Protein AF-A0A2E7MCW1-F1 (afdb_monomer_lite)

Foldseek 3Di:
DDDDDDDDDDPDDPPPPPPPPPPDPPVVVLVVVLLVQQKAKAKEKEFADDPVQVVVCVVLVNCPDPSVFGMKMKMAMATPPDPVCRQVGTDQPFPWKWKDLVVDIDTFPRPDSRMTMDTCVRPVSDHQDAQGKMKIWTHHPNDIKIFIDGAHDFFPWDQFDDDPDAAAAQAKTKIFRNDWFQAKWKWKAWSVGDTQDTPDDPDPVSVQVRNPRRDTDGIDIGGRSSGHDAQTKMKMKMWRKHWGDLVRIDSHNSVRYIHMYTYIDMDMGTHHD

Secondary structure (DSSP, 8-state):
--PPPP-------SSSSTTSGGGS-HHHHHHHHHHT-SEEEEEEEEE---HHHHHHHHHTT--SGGGG-SEEEEEEEEE-S-GGGGGGSB----SEEEEE-SS-EEEPEEEETTEEEEETTT-TT----TT-EEEEEEEETTEEEEEEEEPPPPP--BSS--TT--BPTT--EEEEEEEEESEEEEEEE-TTS-EEEE-S--SHHHHHHHHH----EEEEEE-GGG--STT-EEEEEEEEEEE--GGGEESS-TTT-EEEEEEEEEEEEEBP-

Radius of gyration: 23.71 Å; chains: 1; bounding box: 61×82×55 Å

pLDDT: mean 82.81, std 17.69, range [28.16, 98.25]

Structure (mmCIF, N/CA/C/O backbone):
data_AF-A0A2E7MCW1-F1
#
_entry.id   AF-A0A2E7MCW1-F1
#
loop_
_atom_site.group_PDB
_atom_site.id
_atom_site.type_symbol
_atom_site.label_atom_id
_atom_site.label_alt_id
_atom_site.label_comp_id
_atom_site.label_asym_id
_atom_site.label_entity_id
_atom_site.label_seq_id
_atom_site.pdbx_PDB_ins_code
_atom_site.Cartn_x
_atom_site.Cartn_y
_atom_site.Cartn_z
_atom_site.occupancy
_atom_site.B_iso_or_equiv
_atom_site.auth_seq_id
_atom_site.auth_comp_id
_atom_site.auth_asym_id
_atom_site.auth_atom_id
_atom_site.pdbx_PDB_model_num
ATOM 1 N N . MET A 1 1 ? -22.024 63.484 24.528 1.00 49.69 1 MET A N 1
ATOM 2 C CA . MET A 1 1 ? -23.170 63.238 23.624 1.00 49.69 1 MET A CA 1
ATOM 3 C C . MET A 1 1 ? -22.698 62.478 22.391 1.00 49.69 1 MET A C 1
ATOM 5 O O . MET A 1 1 ? -22.129 63.082 21.495 1.00 49.69 1 MET A O 1
ATOM 9 N N . ARG A 1 2 ? -22.904 61.160 22.371 1.00 44.31 2 ARG A N 1
ATOM 10 C CA . ARG A 1 2 ? -23.019 60.311 21.173 1.00 44.31 2 ARG A CA 1
ATOM 11 C C . ARG A 1 2 ? -23.724 59.036 21.638 1.00 44.31 2 ARG A C 1
ATOM 13 O O . ARG A 1 2 ? -23.220 58.340 22.511 1.00 44.31 2 ARG A O 1
ATOM 20 N N . HIS A 1 3 ? -24.941 58.830 21.148 1.00 41.72 3 HIS A N 1
ATOM 21 C CA . HIS A 1 3 ? -25.809 57.717 21.519 1.00 41.72 3 HIS A CA 1
ATOM 22 C C . HIS A 1 3 ? -25.314 56.415 20.877 1.00 41.72 3 HIS A C 1
ATOM 24 O O . HIS A 1 3 ? -25.333 56.298 19.654 1.00 41.72 3 HIS A O 1
ATOM 30 N N . MET A 1 4 ? -24.926 55.430 21.692 1.00 50.09 4 MET A N 1
ATOM 31 C CA . MET A 1 4 ? -24.883 54.026 21.273 1.00 50.09 4 MET A CA 1
ATOM 32 C C . MET A 1 4 ? -26.305 53.466 21.325 1.00 50.09 4 MET A C 1
ATOM 34 O O . MET A 1 4 ? -26.925 53.424 22.388 1.00 50.09 4 MET A O 1
ATOM 38 N N . ARG A 1 5 ? -26.833 53.071 20.164 1.00 53.56 5 ARG A N 1
ATOM 39 C CA . ARG A 1 5 ? -28.074 52.304 20.053 1.00 53.56 5 ARG A CA 1
ATOM 40 C C . ARG A 1 5 ? -27.742 50.820 20.191 1.00 53.56 5 ARG A C 1
ATOM 42 O O . ARG A 1 5 ? -26.998 50.279 19.381 1.00 53.56 5 ARG A O 1
ATOM 49 N N . TYR A 1 6 ? -28.316 50.194 21.212 1.00 43.66 6 TYR A N 1
ATOM 50 C CA . TYR A 1 6 ? -28.477 48.746 21.309 1.00 43.66 6 TYR A CA 1
ATOM 51 C C . TYR A 1 6 ? -29.449 48.267 20.223 1.00 43.66 6 TYR A C 1
ATOM 53 O O . TYR A 1 6 ? -30.505 48.872 20.039 1.00 43.66 6 TYR A O 1
ATOM 61 N N . SER A 1 7 ? -29.115 47.167 19.550 1.00 43.69 7 SER A N 1
ATOM 62 C CA . SER A 1 7 ? -30.046 46.401 18.718 1.00 43.69 7 SER A CA 1
ATOM 63 C C . SER A 1 7 ? -30.118 44.971 19.260 1.00 43.69 7 SER A C 1
ATOM 65 O O . SER A 1 7 ? -29.101 44.276 19.226 1.00 43.69 7 SER A O 1
ATOM 67 N N . PRO A 1 8 ? -31.264 44.519 19.799 1.00 46.88 8 PRO A N 1
ATOM 68 C CA . PRO A 1 8 ? -31.511 43.117 20.093 1.00 46.88 8 PRO A CA 1
ATOM 69 C C . PRO A 1 8 ? -32.512 42.540 19.085 1.00 46.88 8 PRO A C 1
ATOM 71 O O . PRO A 1 8 ? -33.582 43.112 18.906 1.00 46.88 8 PRO A O 1
ATOM 74 N N . ALA A 1 9 ? -32.188 41.405 18.463 1.00 40.38 9 ALA A N 1
ATOM 75 C CA . ALA A 1 9 ? -33.129 40.331 18.107 1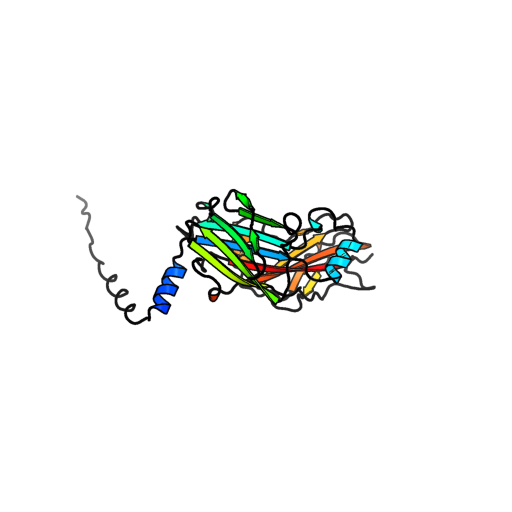.00 40.38 9 ALA A CA 1
ATOM 76 C C . ALA A 1 9 ? -32.501 39.399 17.068 1.00 40.38 9 ALA A C 1
ATOM 78 O O . ALA A 1 9 ? -32.232 39.826 15.954 1.00 40.38 9 ALA A O 1
ATOM 79 N N . LEU A 1 10 ? -32.333 38.128 17.438 1.00 34.09 10 LEU A N 1
ATOM 80 C CA . LEU A 1 10 ? -32.713 36.952 16.641 1.00 34.09 10 LEU A CA 1
ATOM 81 C C . LEU A 1 10 ? -32.370 35.699 17.463 1.00 34.09 10 LEU A C 1
ATOM 83 O O . LEU A 1 10 ? -31.374 35.018 17.254 1.00 34.09 10 LEU A O 1
ATOM 87 N N . ARG A 1 11 ? -33.210 35.432 18.469 1.00 41.12 11 ARG A N 1
ATOM 88 C CA . ARG A 1 11 ? -33.335 34.122 19.118 1.00 41.12 11 ARG A CA 1
ATOM 89 C C . ARG A 1 11 ? -34.611 33.482 18.593 1.00 41.12 11 ARG A C 1
ATOM 91 O O . ARG A 1 11 ? -35.664 33.744 19.154 1.00 41.12 11 ARG A O 1
ATOM 98 N N . THR A 1 12 ? -34.508 32.664 17.553 1.00 41.41 12 THR A N 1
ATOM 99 C CA . THR A 1 12 ? -35.504 31.634 17.204 1.00 41.41 12 THR A CA 1
ATOM 100 C C . THR A 1 12 ? -34.978 30.873 15.999 1.00 41.41 12 THR A C 1
ATOM 102 O O . THR A 1 12 ? -35.040 31.421 14.905 1.00 41.41 12 THR A O 1
ATOM 105 N N . SER A 1 13 ? -34.425 29.669 16.209 1.00 34.69 13 SER A N 1
ATOM 106 C CA . SER A 1 13 ? -34.421 28.513 15.274 1.00 34.69 13 SER A CA 1
ATOM 107 C C . SER A 1 13 ? -33.492 27.381 15.763 1.00 34.69 13 SER A C 1
ATOM 109 O O . SER A 1 13 ? -32.664 26.890 15.013 1.00 34.69 13 SER A O 1
ATOM 111 N N . ALA A 1 14 ? -33.594 26.958 17.030 1.00 31.84 14 ALA A N 1
ATOM 112 C CA . ALA A 1 14 ? -32.856 25.782 17.534 1.00 31.84 14 ALA A CA 1
ATOM 113 C C . ALA A 1 14 ? -33.779 24.659 18.049 1.00 31.84 14 ALA A C 1
ATOM 115 O O . ALA A 1 14 ? -33.308 23.643 18.540 1.00 31.84 14 ALA A O 1
ATOM 116 N N . ALA A 1 15 ? -35.101 24.825 17.937 1.00 30.39 15 ALA A N 1
ATOM 117 C CA . ALA A 1 15 ? -36.073 23.917 18.548 1.00 30.39 15 ALA A CA 1
ATOM 118 C C . ALA A 1 15 ? -36.767 22.958 17.561 1.00 30.39 15 ALA A C 1
ATOM 120 O O . ALA A 1 15 ? -37.663 22.237 17.979 1.00 30.39 15 ALA A O 1
ATOM 121 N N . LEU A 1 16 ? -36.388 22.935 16.273 1.00 28.16 16 LEU A N 1
ATOM 122 C CA . LEU A 1 16 ? -37.112 22.150 15.255 1.00 28.16 16 LEU A CA 1
ATOM 123 C C . LEU A 1 16 ? -36.367 20.924 14.694 1.00 28.16 16 LEU A C 1
ATOM 125 O O . LEU A 1 16 ? -36.964 20.174 13.932 1.00 28.16 16 LEU A O 1
ATOM 129 N N . VAL A 1 17 ? -35.107 20.679 15.076 1.00 30.92 17 VAL A N 1
ATOM 130 C CA . VAL A 1 17 ? -34.334 19.515 14.582 1.00 30.92 17 VAL A CA 1
ATOM 131 C C . VAL A 1 17 ? -34.451 18.293 15.512 1.00 30.92 17 VAL A C 1
ATOM 133 O O . VAL A 1 17 ? -34.291 17.163 15.068 1.00 30.92 17 VAL A O 1
ATOM 136 N N . LEU A 1 18 ? -34.835 18.474 16.783 1.00 29.25 18 LEU A N 1
ATOM 137 C CA . LEU A 1 18 ? -34.888 17.368 17.754 1.00 29.25 18 LEU A CA 1
ATOM 138 C C . LEU A 1 18 ? -36.124 16.452 17.654 1.00 29.25 18 LEU A C 1
ATOM 140 O O . LEU A 1 18 ? -36.155 15.413 18.306 1.00 29.25 18 LEU A O 1
ATOM 144 N N . SER A 1 19 ? -37.148 16.792 16.866 1.00 32.97 19 SER A N 1
ATOM 145 C CA . SER A 1 19 ? -38.403 16.015 16.831 1.00 32.97 19 SER A CA 1
ATOM 146 C C . SER A 1 19 ? -38.487 14.983 15.696 1.00 32.97 19 SER A C 1
ATOM 148 O O . SER A 1 19 ? -39.468 14.249 15.631 1.00 32.97 19 SER A O 1
ATOM 150 N N . GLY A 1 20 ? -37.475 14.897 14.822 1.00 30.41 20 GLY A N 1
ATOM 151 C CA . GLY A 1 20 ? -37.445 13.955 13.690 1.00 30.41 20 GLY A CA 1
ATOM 152 C C . GLY A 1 20 ? -36.792 12.594 13.972 1.00 30.41 20 GLY A C 1
ATOM 153 O O . GLY A 1 20 ? -36.969 11.671 13.186 1.00 30.41 20 GLY A O 1
ATOM 154 N N . ILE A 1 21 ? -36.067 12.440 15.087 1.00 42.06 21 ILE A N 1
ATOM 155 C CA . ILE A 1 21 ? -35.242 11.243 15.364 1.00 42.06 21 ILE A CA 1
ATOM 156 C C . ILE A 1 21 ? -36.059 10.095 15.999 1.00 42.06 21 ILE A C 1
ATOM 158 O O . ILE A 1 21 ? -35.621 8.952 16.036 1.00 42.06 21 ILE A O 1
ATOM 162 N N . ALA A 1 22 ? -37.300 10.339 16.432 1.00 37.88 22 ALA A N 1
ATOM 163 C CA . ALA A 1 22 ? -38.091 9.352 17.180 1.00 37.88 22 ALA A CA 1
ATOM 164 C C . ALA A 1 22 ? -38.692 8.195 16.343 1.00 37.88 22 ALA A C 1
ATOM 166 O O . ALA A 1 22 ? -39.391 7.352 16.901 1.00 37.88 22 ALA A O 1
ATOM 167 N N . LEU A 1 23 ? -38.458 8.146 15.026 1.00 37.66 23 LEU A N 1
ATOM 168 C CA . LEU A 1 23 ? -39.004 7.112 14.128 1.00 37.66 23 LEU A CA 1
ATOM 169 C C . LEU A 1 23 ? -37.940 6.290 13.395 1.00 37.66 23 LEU A C 1
ATOM 171 O O . LEU A 1 23 ? -38.290 5.397 12.622 1.00 37.66 23 LEU A O 1
ATOM 175 N N . VAL A 1 24 ? -36.659 6.554 13.644 1.00 46.56 24 VAL A N 1
ATOM 176 C CA . VAL A 1 24 ? -35.580 5.764 13.059 1.00 46.56 24 VAL A CA 1
ATOM 177 C C . VAL A 1 24 ? -35.290 4.614 14.021 1.00 46.56 24 VAL A C 1
ATOM 179 O O . VAL A 1 24 ? -34.924 4.842 15.171 1.00 46.56 24 VAL A O 1
ATOM 182 N N . GLY A 1 25 ? -35.585 3.380 13.601 1.00 44.22 25 GLY A N 1
ATOM 183 C CA . GLY A 1 25 ? -35.440 2.191 14.447 1.00 44.22 25 GLY A CA 1
ATOM 184 C C . GLY A 1 25 ? -34.039 2.094 15.059 1.00 44.22 25 GLY A C 1
ATOM 185 O O . GLY A 1 25 ? -33.088 2.618 14.490 1.00 44.22 25 GLY A O 1
ATOM 186 N N . CYS A 1 26 ? -33.898 1.407 16.199 1.00 51.62 26 CYS A N 1
ATOM 187 C CA . CYS A 1 26 ? -32.647 1.345 16.973 1.00 51.62 26 CYS A CA 1
ATOM 188 C C . CYS A 1 26 ? -31.383 1.010 16.150 1.00 51.62 26 CYS A C 1
ATOM 190 O O . CYS A 1 26 ? -30.289 1.377 16.558 1.00 51.62 26 CYS A O 1
ATOM 192 N N . GLY A 1 27 ? -31.516 0.365 14.984 1.00 51.22 27 GLY A N 1
ATOM 193 C CA . GLY A 1 27 ? -30.397 0.129 14.065 1.00 51.22 27 GLY A CA 1
ATOM 194 C C . GLY A 1 27 ? -29.774 1.396 13.458 1.00 51.22 27 GLY A C 1
ATOM 195 O O . GLY A 1 27 ? -28.577 1.415 13.215 1.00 51.22 27 GLY A O 1
ATOM 196 N N . GLU A 1 28 ? -30.540 2.467 13.252 1.00 54.09 28 GLU A N 1
ATOM 197 C CA . GLU A 1 28 ? -30.035 3.729 12.681 1.00 54.09 28 GLU A CA 1
ATOM 198 C C . GLU A 1 28 ? -29.474 4.678 13.753 1.00 54.09 28 GLU A C 1
ATOM 200 O O . GLU A 1 28 ? -28.582 5.474 13.478 1.00 54.09 28 GLU A O 1
ATOM 205 N N . LEU A 1 29 ? -29.943 4.559 15.001 1.00 52.94 29 LEU A N 1
ATOM 206 C CA . LEU A 1 29 ? -29.345 5.248 16.151 1.00 52.94 29 LEU A CA 1
ATOM 207 C C . LEU A 1 29 ? -27.963 4.678 16.495 1.00 52.94 29 LEU A C 1
ATOM 209 O O . LEU A 1 29 ? -27.039 5.455 16.704 1.00 52.94 29 LEU A O 1
ATOM 213 N N . ASN A 1 30 ? -27.802 3.351 16.459 1.00 56.12 30 ASN A N 1
ATOM 214 C CA . ASN A 1 30 ? -26.492 2.717 16.634 1.00 56.12 30 ASN A CA 1
ATOM 215 C C . ASN A 1 30 ? -25.505 3.143 15.531 1.00 56.12 30 ASN A C 1
ATOM 217 O O . ASN A 1 30 ? -24.360 3.457 15.826 1.00 56.12 30 ASN A O 1
ATOM 221 N N . ARG A 1 31 ? -25.969 3.258 14.275 1.00 58.22 31 ARG A N 1
ATOM 222 C CA . ARG A 1 31 ? -25.146 3.779 13.169 1.00 58.22 31 ARG A CA 1
ATOM 223 C C . ARG A 1 31 ? -24.660 5.203 13.418 1.00 58.22 31 ARG A C 1
ATOM 225 O O . ARG A 1 31 ? -23.509 5.509 13.138 1.00 58.22 31 ARG A O 1
ATOM 232 N N . LEU A 1 32 ? -25.518 6.081 13.942 1.00 55.94 32 LEU A N 1
ATOM 233 C CA . LEU A 1 32 ? -25.113 7.444 14.292 1.00 55.94 32 LEU A CA 1
ATOM 234 C C . LEU A 1 32 ? -24.085 7.467 15.431 1.00 55.94 32 LEU A C 1
ATOM 236 O O . LEU A 1 32 ? -23.189 8.300 15.389 1.00 55.94 32 LEU A O 1
ATOM 240 N N . GLU A 1 33 ? -24.180 6.570 16.416 1.00 58.66 33 GLU A N 1
ATOM 241 C CA . GLU A 1 33 ? -23.160 6.439 17.468 1.00 58.66 33 GLU A CA 1
ATOM 242 C C . GLU A 1 33 ? -21.796 6.005 16.903 1.00 58.66 33 GLU A C 1
ATOM 244 O O . GLU A 1 33 ? -20.782 6.576 17.307 1.00 58.66 33 GLU A O 1
ATOM 249 N N . ASP A 1 34 ? -21.764 5.099 15.918 1.00 58.03 34 ASP A N 1
ATOM 250 C CA . ASP A 1 34 ? -20.527 4.688 15.232 1.00 58.03 34 ASP A CA 1
ATOM 251 C C . ASP A 1 34 ? -19.857 5.861 14.485 1.00 58.03 34 ASP A C 1
ATOM 253 O O . ASP A 1 34 ? -18.639 6.033 14.552 1.00 58.03 34 ASP A O 1
ATOM 257 N N . TYR A 1 35 ? -20.639 6.755 13.864 1.00 58.53 35 TYR A N 1
ATOM 258 C CA . TYR A 1 35 ? -20.124 7.990 13.242 1.00 58.53 35 TYR A CA 1
ATOM 259 C C . TYR A 1 35 ? -19.498 8.978 14.244 1.00 58.53 35 TYR A C 1
ATOM 261 O O . TYR A 1 35 ? -18.704 9.838 13.856 1.00 58.53 35 TYR A O 1
ATOM 269 N N . PHE A 1 36 ? -19.831 8.861 15.532 1.00 64.81 36 PHE A N 1
ATOM 270 C CA . PHE A 1 36 ? -19.233 9.642 16.618 1.00 64.81 36 PHE A CA 1
ATOM 271 C C . PHE A 1 36 ? -18.250 8.829 17.464 1.00 64.81 36 PHE A C 1
ATOM 273 O O . PHE A 1 36 ? -17.863 9.280 18.548 1.00 64.81 36 PHE A O 1
ATOM 280 N N . ALA A 1 37 ? -17.818 7.657 16.987 1.00 68.69 37 ALA A N 1
ATOM 281 C CA . ALA A 1 37 ? -16.752 6.918 17.636 1.00 68.69 37 ALA A CA 1
ATOM 282 C C . ALA A 1 37 ? -15.528 7.829 17.817 1.00 68.69 37 ALA A C 1
ATOM 284 O O . ALA A 1 37 ? -15.136 8.599 16.937 1.00 68.69 37 ALA A O 1
ATOM 285 N N . THR A 1 38 ? -14.928 7.757 19.000 1.00 82.25 38 THR A N 1
ATOM 286 C CA . THR A 1 38 ? -13.796 8.609 19.374 1.00 82.25 38 THR A CA 1
ATOM 287 C C . THR A 1 38 ? -12.464 8.035 18.925 1.00 82.25 38 THR A C 1
ATOM 289 O O . THR A 1 38 ? -11.441 8.644 19.205 1.00 82.25 38 THR A O 1
ATOM 292 N N . THR A 1 39 ? -12.447 6.869 18.282 1.00 86.94 39 THR A N 1
ATOM 293 C CA . THR A 1 39 ? -11.229 6.192 17.831 1.00 86.94 39 THR A CA 1
ATOM 294 C C . THR A 1 39 ? -11.169 6.229 16.310 1.00 86.94 39 THR A C 1
ATOM 296 O O . THR A 1 39 ? -12.128 5.842 15.640 1.00 86.94 39 THR A O 1
ATOM 299 N N . ALA A 1 40 ? -10.034 6.687 15.795 1.00 88.06 40 ALA A N 1
ATOM 300 C CA . ALA A 1 40 ? -9.675 6.677 14.388 1.00 88.06 40 ALA A CA 1
ATOM 301 C C . ALA A 1 40 ? -8.525 5.693 14.157 1.00 88.06 40 ALA A C 1
ATOM 303 O O . ALA A 1 40 ? -7.631 5.572 15.004 1.00 88.06 40 ALA A O 1
ATOM 304 N N . ALA A 1 41 ? -8.553 5.010 13.017 1.00 89.62 41 ALA A N 1
ATOM 305 C CA . ALA A 1 41 ? -7.484 4.123 12.589 1.00 89.62 41 ALA A CA 1
ATOM 306 C C . ALA A 1 41 ? -7.189 4.331 11.103 1.00 89.62 41 ALA A C 1
ATOM 308 O O . ALA A 1 41 ? -8.090 4.192 10.286 1.00 89.62 41 ALA A O 1
ATOM 309 N N . GLU A 1 42 ? -5.935 4.611 10.769 1.00 89.00 42 GLU A N 1
ATOM 310 C CA . GLU A 1 42 ? -5.425 4.653 9.397 1.00 89.00 42 GLU A CA 1
ATOM 311 C C . GLU A 1 42 ? -4.529 3.436 9.191 1.00 89.00 42 GLU A C 1
ATOM 313 O O . GLU A 1 42 ? -3.472 3.326 9.809 1.00 89.00 42 GLU A O 1
ATOM 318 N N . VAL A 1 43 ? -4.963 2.484 8.376 1.00 91.38 43 VAL A N 1
ATOM 319 C CA . VAL A 1 43 ? -4.355 1.158 8.271 1.00 91.38 43 VAL A CA 1
ATOM 320 C C . VAL A 1 43 ? -4.004 0.871 6.821 1.00 91.38 43 VAL A C 1
ATOM 322 O O . VAL A 1 43 ? -4.839 1.028 5.936 1.00 91.38 43 VAL A O 1
ATOM 325 N N . LEU A 1 44 ? -2.786 0.391 6.589 1.00 92.31 44 LEU A N 1
ATOM 326 C CA . LEU A 1 44 ? -2.311 -0.072 5.292 1.00 92.31 44 LEU A CA 1
ATOM 327 C C . LEU A 1 44 ? -1.729 -1.475 5.439 1.00 92.31 44 LEU A C 1
ATOM 329 O O . LEU A 1 44 ? -0.782 -1.679 6.197 1.00 92.31 44 LEU A O 1
ATOM 333 N N . PHE A 1 45 ? -2.267 -2.436 4.694 1.00 95.06 45 PHE A N 1
ATOM 334 C CA . PHE A 1 45 ? -1.720 -3.788 4.623 1.00 95.06 45 PHE A CA 1
ATOM 335 C C . PHE A 1 45 ? -1.367 -4.148 3.179 1.00 95.06 45 PHE A C 1
ATOM 337 O O . PHE A 1 45 ? -2.236 -4.313 2.321 1.00 95.06 45 PHE A O 1
ATOM 344 N N . LEU A 1 46 ? -0.067 -4.232 2.906 1.00 93.81 46 LEU A N 1
ATOM 345 C CA . LEU A 1 46 ? 0.478 -4.531 1.587 1.00 93.81 46 LEU A CA 1
ATOM 346 C C . LEU A 1 46 ? 1.095 -5.922 1.563 1.00 93.81 46 LEU A C 1
ATOM 348 O O . LEU A 1 46 ? 1.671 -6.366 2.558 1.00 93.81 46 LEU A O 1
ATOM 352 N N . GLY A 1 47 ? 1.060 -6.572 0.404 1.00 93.06 47 GLY A N 1
ATOM 353 C CA . GLY A 1 47 ? 1.858 -7.772 0.210 1.00 93.06 47 GLY A CA 1
ATOM 354 C C . GLY A 1 47 ? 2.104 -8.193 -1.230 1.00 93.06 47 GLY A C 1
ATOM 355 O O . GLY A 1 47 ? 1.452 -7.759 -2.181 1.00 93.06 47 GLY A O 1
ATOM 356 N N . ILE A 1 48 ? 3.083 -9.074 -1.368 1.00 90.56 48 ILE A N 1
ATOM 357 C CA . ILE A 1 48 ? 3.528 -9.696 -2.604 1.00 90.56 48 ILE A CA 1
ATOM 358 C C . ILE A 1 48 ? 3.022 -11.133 -2.585 1.00 90.56 48 ILE A C 1
ATOM 360 O O . ILE A 1 48 ? 3.465 -11.959 -1.785 1.00 90.56 48 ILE A O 1
ATOM 364 N N . SER A 1 49 ? 2.079 -11.422 -3.473 1.00 85.38 49 SER A N 1
ATOM 365 C CA . SER A 1 49 ? 1.405 -12.722 -3.527 1.00 85.38 49 SER A CA 1
ATOM 366 C C . SER A 1 49 ? 1.583 -13.448 -4.857 1.00 85.38 49 SER A C 1
ATOM 368 O O . SER A 1 49 ? 1.318 -14.647 -4.939 1.00 85.38 49 SER A O 1
ATOM 370 N N . ASP A 1 50 ? 2.048 -12.742 -5.888 1.00 86.25 50 ASP A N 1
ATOM 371 C CA . ASP A 1 50 ? 2.256 -13.299 -7.215 1.00 86.25 50 ASP A CA 1
ATOM 372 C C . ASP A 1 50 ? 3.578 -14.093 -7.287 1.00 86.25 50 ASP A C 1
ATOM 374 O O . ASP A 1 50 ? 4.643 -13.537 -6.991 1.00 86.25 50 ASP A O 1
ATOM 378 N N . PRO A 1 51 ? 3.545 -15.384 -7.672 1.00 84.62 51 PRO A N 1
ATOM 379 C CA . PRO A 1 51 ? 4.750 -16.192 -7.812 1.00 84.62 51 PRO A CA 1
ATOM 380 C C . PRO A 1 51 ? 5.741 -15.638 -8.834 1.00 84.62 51 PRO A C 1
ATOM 382 O O . PRO A 1 51 ? 6.940 -15.732 -8.594 1.00 84.62 51 PRO A O 1
ATOM 385 N N . GLU A 1 52 ? 5.272 -15.052 -9.943 1.00 84.19 52 GLU A N 1
ATOM 386 C CA . GLU A 1 52 ? 6.166 -14.494 -10.969 1.00 84.19 52 GLU A CA 1
ATOM 387 C C . GLU A 1 52 ? 6.957 -13.310 -10.406 1.00 84.19 52 GLU A C 1
ATOM 389 O O . GLU A 1 52 ? 8.173 -13.242 -10.566 1.00 84.19 52 GLU A O 1
ATOM 394 N N . THR A 1 53 ? 6.287 -12.438 -9.654 1.00 82.62 53 THR A N 1
ATOM 395 C CA . THR A 1 53 ? 6.898 -11.329 -8.917 1.00 82.62 53 THR A CA 1
ATOM 396 C C . THR A 1 53 ? 7.938 -11.820 -7.908 1.00 82.62 53 THR A C 1
ATOM 398 O O . THR A 1 53 ? 9.041 -11.281 -7.853 1.00 82.62 53 THR A O 1
ATOM 401 N N . LEU A 1 54 ? 7.621 -12.853 -7.120 1.00 82.62 54 LEU A N 1
ATOM 402 C CA . LEU A 1 54 ? 8.568 -13.419 -6.152 1.00 82.62 54 LEU A CA 1
ATOM 403 C C . LEU A 1 54 ? 9.791 -14.029 -6.846 1.00 82.62 54 LEU A C 1
ATOM 405 O O . LEU A 1 54 ? 10.917 -13.764 -6.432 1.00 82.62 54 LEU A O 1
ATOM 409 N N . SER A 1 55 ? 9.583 -14.784 -7.926 1.00 82.94 55 SER A N 1
ATOM 410 C CA . SER A 1 55 ? 10.675 -15.342 -8.727 1.00 82.94 55 SER A CA 1
ATOM 411 C C . SER A 1 55 ? 11.525 -14.252 -9.380 1.00 82.94 55 SER A C 1
ATOM 413 O O . SER A 1 55 ? 12.747 -14.356 -9.372 1.00 82.94 55 SER A O 1
ATOM 415 N N . ALA A 1 56 ? 10.921 -13.172 -9.878 1.00 78.81 56 ALA A N 1
ATOM 416 C CA . ALA A 1 56 ? 11.662 -12.039 -10.425 1.00 78.81 56 ALA A CA 1
ATOM 417 C C . ALA A 1 56 ? 12.539 -11.366 -9.355 1.00 78.81 56 ALA A C 1
ATOM 419 O O . ALA A 1 56 ? 13.706 -11.076 -9.605 1.00 78.81 56 ALA A O 1
ATOM 420 N N . LEU A 1 57 ? 12.014 -11.159 -8.143 1.00 78.06 57 LEU A N 1
ATOM 421 C CA . LEU A 1 57 ? 12.786 -10.606 -7.023 1.00 78.06 57 LEU A CA 1
ATOM 422 C C . LEU A 1 57 ? 13.928 -11.540 -6.581 1.00 78.06 57 LEU A C 1
ATOM 424 O O . LEU A 1 57 ? 15.014 -11.061 -6.250 1.00 78.06 57 LEU A O 1
ATOM 428 N N . GLU A 1 58 ? 13.705 -12.857 -6.612 1.00 82.06 58 GLU A N 1
ATOM 429 C CA . GLU A 1 58 ? 14.729 -13.888 -6.385 1.00 82.06 58 GLU A CA 1
ATOM 430 C C . GLU A 1 58 ? 15.846 -13.840 -7.432 1.00 82.06 58 GLU A C 1
ATOM 432 O O . GLU A 1 58 ? 17.023 -13.822 -7.068 1.00 82.06 58 GLU A O 1
ATOM 437 N N . GLU A 1 59 ? 15.504 -13.778 -8.720 1.00 79.62 59 GLU A N 1
ATOM 438 C CA . GLU A 1 59 ? 16.472 -13.701 -9.823 1.00 79.62 59 GLU A CA 1
ATOM 439 C C . GLU A 1 59 ? 17.314 -12.425 -9.773 1.00 79.62 59 GLU A C 1
ATOM 441 O O . GLU A 1 59 ? 18.507 -12.446 -10.084 1.00 79.62 59 GLU A O 1
ATOM 446 N N . LEU A 1 60 ? 16.708 -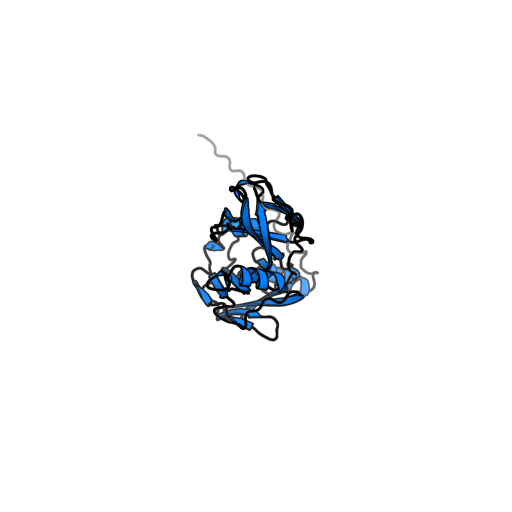11.324 -9.332 1.00 72.00 60 LEU A N 1
ATOM 447 C CA . LEU A 1 60 ? 17.381 -10.046 -9.122 1.00 72.00 60 LEU A CA 1
ATOM 448 C C . LEU A 1 60 ? 18.253 -10.035 -7.851 1.00 72.00 60 LEU A C 1
ATOM 450 O O . LEU A 1 60 ? 18.957 -9.060 -7.601 1.00 72.00 60 LEU A O 1
ATOM 454 N N . GLY A 1 61 ? 18.235 -11.110 -7.053 1.00 70.00 61 GLY A N 1
ATOM 455 C CA . GLY A 1 61 ? 19.024 -11.229 -5.828 1.00 70.00 61 GLY A CA 1
ATOM 456 C C . GLY A 1 61 ? 18.567 -10.287 -4.716 1.00 70.00 61 GLY A C 1
ATOM 457 O O . GLY A 1 61 ? 19.350 -9.976 -3.821 1.00 70.00 61 GLY A O 1
ATOM 458 N N . VAL A 1 62 ? 17.315 -9.821 -4.763 1.00 67.69 62 VAL A N 1
ATOM 459 C CA . VAL A 1 62 ? 16.788 -8.811 -3.833 1.00 67.69 62 VAL A CA 1
ATOM 460 C C . VAL A 1 62 ? 15.915 -9.412 -2.737 1.00 67.69 62 VAL A C 1
ATOM 462 O O . VAL A 1 62 ? 15.098 -8.739 -2.124 1.00 67.69 62 VAL A O 1
ATOM 465 N N . THR A 1 63 ? 16.095 -10.695 -2.449 1.00 64.62 63 THR A N 1
ATOM 466 C CA . THR A 1 63 ? 15.372 -11.391 -1.378 1.00 64.62 63 THR A CA 1
ATOM 467 C C . THR A 1 63 ? 15.975 -11.199 0.007 1.00 64.62 63 THR A C 1
ATOM 469 O O . THR A 1 63 ? 15.341 -11.549 1.002 1.00 64.62 63 THR A O 1
ATOM 472 N N . GLU A 1 64 ? 17.171 -10.619 0.100 1.00 62.25 64 GLU A N 1
ATOM 473 C CA . GLU A 1 64 ? 17.794 -10.256 1.370 1.00 62.25 64 GLU A CA 1
ATOM 474 C C . GLU A 1 64 ? 17.481 -8.793 1.742 1.00 62.25 64 GLU A C 1
ATOM 476 O O . GLU A 1 64 ? 17.433 -7.902 0.895 1.00 62.25 64 GLU A O 1
ATOM 481 N N . GLY A 1 65 ? 17.259 -8.525 3.034 1.00 62.94 65 GLY A N 1
ATOM 482 C CA . GLY A 1 65 ? 16.941 -7.181 3.532 1.00 62.94 65 GLY A CA 1
ATOM 483 C C . GLY A 1 65 ? 15.467 -6.776 3.339 1.00 62.94 65 GLY A C 1
ATOM 484 O O . GLY A 1 65 ? 14.606 -7.649 3.255 1.00 62.94 65 GLY A O 1
ATOM 485 N N . PRO A 1 66 ? 15.131 -5.471 3.294 1.00 55.78 66 PRO A N 1
ATOM 486 C CA . PRO A 1 66 ? 13.740 -4.989 3.303 1.00 55.78 66 PRO A CA 1
ATOM 487 C C . PRO A 1 66 ? 12.904 -5.427 2.085 1.00 55.78 66 PRO A C 1
ATOM 489 O O . PRO A 1 66 ? 11.681 -5.359 2.123 1.00 55.78 66 PRO A O 1
ATOM 492 N N . MET A 1 67 ? 13.543 -5.909 1.020 1.00 61.53 67 MET A N 1
ATOM 493 C CA . MET A 1 67 ? 12.889 -6.415 -0.193 1.00 61.53 67 MET A CA 1
ATOM 494 C C . MET A 1 67 ? 12.477 -7.900 -0.083 1.00 61.53 67 MET A C 1
ATOM 496 O O . MET A 1 67 ? 11.659 -8.370 -0.866 1.00 61.53 67 MET A O 1
ATOM 500 N N . GLY A 1 68 ? 12.954 -8.624 0.940 1.00 69.75 68 GLY A N 1
ATOM 501 C CA . GLY A 1 68 ? 12.452 -9.955 1.310 1.00 69.75 68 GLY A CA 1
ATOM 502 C C . GLY A 1 68 ? 11.144 -9.925 2.115 1.00 69.75 68 GLY A C 1
ATOM 503 O O . GLY A 1 68 ? 10.664 -10.970 2.558 1.00 69.75 68 GLY A O 1
ATOM 504 N N . ILE A 1 69 ? 10.588 -8.736 2.369 1.00 81.56 69 ILE A N 1
ATOM 505 C CA . ILE A 1 69 ? 9.301 -8.566 3.044 1.00 81.56 69 ILE A CA 1
ATOM 506 C C . ILE A 1 69 ? 8.189 -8.925 2.055 1.00 81.56 69 ILE A C 1
ATOM 508 O O . ILE A 1 69 ? 7.979 -8.250 1.052 1.00 81.56 69 ILE A O 1
ATOM 512 N N . ARG A 1 70 ? 7.450 -9.992 2.361 1.00 89.00 70 ARG A N 1
ATOM 513 C CA . ARG A 1 70 ? 6.327 -10.480 1.550 1.00 89.00 70 ARG A CA 1
ATOM 514 C C . ARG A 1 70 ? 5.010 -9.836 1.943 1.00 89.00 70 ARG A C 1
ATOM 516 O O . ARG A 1 70 ? 4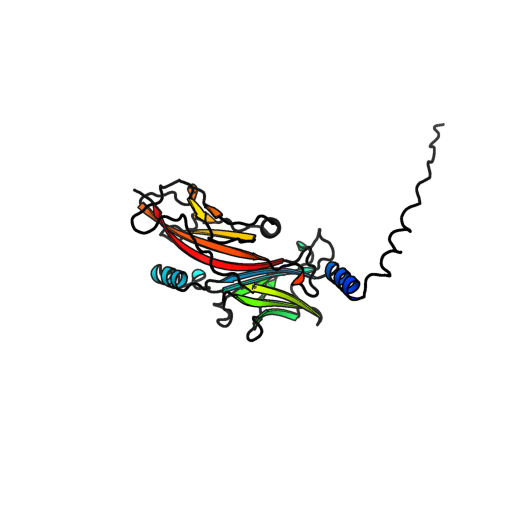.115 -9.735 1.113 1.00 89.00 70 ARG A O 1
ATOM 523 N N . ALA A 1 71 ? 4.888 -9.396 3.187 1.00 93.06 71 ALA A N 1
ATOM 524 C CA . ALA A 1 71 ? 3.731 -8.666 3.668 1.00 93.06 71 ALA A CA 1
ATOM 525 C C . ALA A 1 71 ? 4.150 -7.672 4.754 1.00 93.06 71 ALA A C 1
ATOM 527 O O . ALA A 1 71 ? 5.057 -7.952 5.540 1.00 93.06 71 ALA A O 1
ATOM 528 N N . ALA A 1 72 ? 3.490 -6.521 4.803 1.00 93.62 72 ALA A N 1
ATOM 529 C CA . ALA A 1 72 ? 3.700 -5.507 5.827 1.00 93.62 72 ALA A CA 1
ATOM 530 C C . ALA A 1 72 ? 2.369 -4.859 6.191 1.00 93.62 72 ALA A C 1
ATOM 532 O O . ALA A 1 72 ? 1.622 -4.438 5.303 1.00 93.62 72 ALA A O 1
ATOM 533 N N . ALA A 1 73 ? 2.084 -4.776 7.489 1.00 94.50 73 ALA A N 1
ATOM 534 C CA . ALA A 1 73 ? 0.914 -4.092 8.015 1.00 94.50 73 ALA A CA 1
ATOM 535 C C . ALA A 1 73 ? 1.351 -2.902 8.870 1.00 94.50 73 ALA A C 1
ATOM 537 O O . ALA A 1 73 ? 2.152 -3.043 9.795 1.00 94.50 73 ALA A O 1
ATOM 538 N N . THR A 1 74 ? 0.773 -1.747 8.574 1.00 92.44 74 THR A N 1
ATOM 539 C CA . THR A 1 74 ? 0.971 -0.496 9.300 1.00 92.44 74 THR A CA 1
ATOM 540 C C . THR A 1 74 ? -0.379 0.003 9.779 1.00 92.44 74 THR A C 1
ATOM 542 O O . THR A 1 74 ? -1.352 -0.039 9.028 1.00 92.44 74 THR A O 1
ATOM 545 N N . ALA A 1 75 ? -0.445 0.508 11.004 1.00 91.25 75 ALA A N 1
ATOM 546 C CA . ALA A 1 75 ? -1.619 1.190 11.519 1.00 91.25 75 ALA A CA 1
ATOM 547 C C . ALA A 1 75 ? -1.220 2.432 12.315 1.00 91.25 75 ALA A C 1
ATOM 549 O O . ALA A 1 75 ? -0.328 2.368 13.155 1.00 91.25 75 ALA A O 1
ATOM 550 N N . PHE A 1 76 ? -1.914 3.541 12.091 1.00 89.69 76 PHE A N 1
ATOM 551 C CA . PHE A 1 76 ? -1.879 4.715 12.950 1.00 89.69 76 PHE A CA 1
ATOM 552 C C . PHE A 1 76 ? -3.185 4.798 13.727 1.00 89.69 76 PHE A C 1
ATOM 554 O O . PHE A 1 76 ? -4.262 4.857 13.135 1.00 89.69 76 PHE A O 1
ATOM 561 N N . LEU A 1 77 ? -3.092 4.809 15.052 1.00 91.19 77 LEU A N 1
ATOM 562 C CA . LEU A 1 77 ? -4.236 4.959 15.938 1.00 91.19 77 LEU A CA 1
ATOM 563 C C . LEU A 1 77 ? -4.247 6.341 16.575 1.00 91.19 77 LEU A C 1
ATOM 565 O O . LEU A 1 77 ? -3.235 6.835 17.077 1.00 91.19 77 LEU A O 1
ATOM 569 N N . ALA A 1 78 ? -5.428 6.945 16.607 1.00 88.88 78 ALA A N 1
ATOM 570 C CA . ALA A 1 78 ? -5.642 8.249 17.207 1.00 88.88 78 ALA A CA 1
ATOM 571 C C . ALA A 1 78 ? -7.026 8.344 17.850 1.00 88.88 78 ALA A C 1
ATOM 573 O O . ALA A 1 78 ? -7.948 7.598 17.518 1.00 88.88 78 ALA A O 1
ATOM 574 N N . GLN A 1 79 ? -7.190 9.298 18.765 1.00 87.06 79 GLN A N 1
ATOM 575 C CA . GLN A 1 79 ? -8.508 9.689 19.240 1.00 87.06 79 GLN A CA 1
ATOM 576 C C . GLN A 1 79 ? -9.058 10.837 18.391 1.00 87.06 79 GLN A C 1
ATOM 578 O O . GLN A 1 79 ? -8.523 11.948 18.384 1.00 87.06 79 GLN A O 1
ATOM 583 N N . ALA A 1 80 ? -10.186 10.588 17.739 1.00 75.50 80 ALA A N 1
ATOM 584 C CA . ALA A 1 80 ? -10.978 11.563 17.005 1.00 75.50 80 ALA A CA 1
ATOM 585 C C . ALA A 1 80 ? -11.802 12.454 17.956 1.00 75.50 80 ALA A C 1
ATOM 587 O O . ALA A 1 80 ? -13.013 12.596 17.806 1.00 75.50 80 ALA A O 1
ATOM 588 N N . THR A 1 81 ? -11.166 13.058 18.968 1.00 70.50 81 THR A N 1
ATOM 589 C CA . THR A 1 81 ? -11.848 14.039 19.836 1.00 70.50 81 THR A CA 1
ATOM 590 C C . THR A 1 81 ? -12.177 15.330 19.078 1.00 70.50 81 THR A C 1
ATOM 592 O O . THR A 1 81 ? -13.133 16.019 19.431 1.00 70.50 81 THR A O 1
ATOM 595 N N . SER A 1 82 ? -11.429 15.630 18.007 1.00 61.25 82 SER A N 1
ATOM 596 C CA . SER A 1 82 ? -11.780 16.607 16.974 1.00 61.25 82 SER A CA 1
ATOM 597 C C . SER A 1 82 ? -11.111 16.257 15.636 1.00 61.25 82 SER A C 1
ATOM 599 O O . SER A 1 82 ? -9.996 15.731 15.630 1.00 61.25 82 SER A O 1
ATOM 601 N N . LEU A 1 83 ? -11.764 16.581 14.511 1.00 54.03 83 LEU A N 1
ATOM 602 C CA . LEU A 1 83 ? -11.206 16.397 13.158 1.00 54.03 83 LEU A CA 1
ATOM 603 C C . LEU A 1 83 ? -9.896 17.180 12.958 1.00 54.03 83 LEU A C 1
ATOM 605 O O . LEU A 1 83 ? -9.013 16.747 12.229 1.00 54.03 83 LEU A O 1
ATOM 609 N N . GLU A 1 84 ? -9.747 18.316 13.643 1.00 56.22 84 GLU A N 1
ATOM 610 C CA . GLU A 1 84 ? -8.589 19.210 13.520 1.00 56.22 84 GLU A CA 1
ATOM 611 C C . GLU A 1 84 ? -7.353 18.725 14.303 1.00 56.22 84 GLU A C 1
ATOM 613 O O . GLU A 1 84 ? -6.276 19.302 14.165 1.00 56.22 84 GLU A O 1
ATOM 618 N N . SER A 1 85 ? -7.477 17.684 15.141 1.00 64.00 85 SER A N 1
ATOM 619 C CA . SER A 1 85 ? -6.435 17.313 16.109 1.00 64.00 85 SER A CA 1
ATOM 620 C C . SER A 1 85 ? -6.096 15.822 16.159 1.00 64.00 85 SER A C 1
ATOM 622 O O . SER A 1 85 ? -5.534 15.373 17.157 1.00 64.00 85 SER A O 1
ATOM 624 N N . VAL A 1 86 ? -6.407 15.043 15.118 1.00 65.81 86 VAL A N 1
ATOM 625 C CA . VAL A 1 86 ? -6.083 13.601 15.059 1.00 65.81 86 VAL A CA 1
ATOM 626 C C . VAL A 1 86 ? -4.591 13.363 15.345 1.00 65.81 86 VAL A C 1
ATOM 628 O O . VAL A 1 86 ? -4.244 12.572 16.219 1.00 65.81 86 VAL A O 1
ATOM 631 N N . ALA A 1 87 ? -3.712 14.163 14.734 1.00 67.31 87 ALA A N 1
ATOM 632 C CA . ALA A 1 87 ? -2.265 14.112 14.965 1.00 67.31 87 ALA A CA 1
ATOM 633 C C . ALA A 1 87 ? -1.823 14.527 16.386 1.00 67.31 87 ALA A C 1
ATOM 635 O O . ALA A 1 87 ? -0.702 14.234 16.789 1.00 67.31 87 ALA A O 1
ATOM 636 N N . ALA A 1 88 ? -2.675 15.214 17.153 1.00 73.44 88 ALA A N 1
ATOM 637 C CA . ALA A 1 88 ? -2.385 15.624 18.529 1.00 73.44 88 ALA A CA 1
ATOM 638 C C . ALA A 1 88 ? -2.868 14.606 19.578 1.00 73.44 88 ALA A C 1
ATOM 640 O O . ALA A 1 88 ? -2.536 14.747 20.753 1.00 73.44 88 ALA A O 1
ATOM 641 N N . ASN A 1 89 ? -3.642 13.594 19.171 1.00 82.81 89 ASN A N 1
ATOM 642 C CA . ASN A 1 89 ? -4.259 12.614 20.066 1.00 82.81 89 ASN A CA 1
ATOM 643 C C . ASN A 1 89 ? -3.898 11.172 19.685 1.00 82.81 89 ASN A C 1
ATOM 645 O O . ASN A 1 89 ? -4.757 10.290 19.676 1.00 82.81 89 ASN A O 1
ATOM 649 N N . LEU A 1 90 ? -2.637 10.941 19.339 1.00 86.25 90 LEU A N 1
ATOM 650 C CA . LEU A 1 90 ? -2.126 9.630 18.947 1.00 86.25 90 LEU A CA 1
ATOM 651 C C . LEU A 1 90 ? -2.239 8.627 20.111 1.00 86.25 90 LEU A C 1
ATOM 653 O O . LEU A 1 90 ? -2.136 9.001 21.282 1.00 86.25 90 LEU A O 1
ATOM 657 N N . VAL A 1 91 ? -2.504 7.360 19.795 1.00 88.69 91 VAL A N 1
ATOM 658 C CA . VAL A 1 91 ? -2.762 6.292 20.773 1.00 88.69 91 VAL A CA 1
ATOM 659 C C . VAL A 1 91 ? -1.630 5.278 20.734 1.00 88.69 91 VAL A C 1
ATOM 661 O O . VAL A 1 91 ? -1.582 4.466 19.823 1.00 88.69 91 VAL A O 1
ATOM 664 N N . ASP A 1 92 ? -0.763 5.299 21.743 1.00 89.88 92 ASP A N 1
ATOM 665 C CA . ASP A 1 92 ? 0.339 4.333 21.897 1.00 89.88 92 ASP A CA 1
ATOM 666 C C . ASP A 1 92 ? 0.006 3.168 22.837 1.00 89.88 92 ASP A C 1
ATOM 668 O O . ASP A 1 92 ? 0.687 2.144 22.852 1.00 89.88 92 ASP A O 1
ATOM 672 N N . ASP A 1 93 ? -1.053 3.319 23.628 1.00 89.44 93 ASP A N 1
ATOM 673 C CA . ASP A 1 93 ? -1.411 2.459 24.752 1.00 89.44 93 ASP A CA 1
ATOM 674 C C . ASP A 1 93 ? -2.611 1.546 24.465 1.00 89.44 93 ASP A C 1
ATOM 676 O O . ASP A 1 93 ? -3.305 1.124 25.390 1.00 89.44 93 ASP A O 1
ATOM 680 N N . ALA A 1 94 ? -2.881 1.235 23.193 1.00 93.44 94 ALA A N 1
ATOM 681 C CA . ALA A 1 94 ? -3.871 0.216 22.860 1.00 93.44 94 ALA A CA 1
ATOM 682 C C . ALA A 1 94 ? -3.494 -1.126 23.516 1.00 93.44 94 ALA A C 1
ATOM 684 O O . ALA A 1 94 ? -2.343 -1.560 23.447 1.00 93.44 94 ALA A O 1
ATOM 685 N N . ASP A 1 95 ? -4.478 -1.805 24.112 1.00 95.31 95 ASP A N 1
ATOM 686 C CA . ASP A 1 95 ? -4.291 -3.107 24.762 1.00 95.31 95 ASP A CA 1
ATOM 687 C C . ASP A 1 95 ? -3.765 -4.147 23.763 1.00 95.31 95 ASP A C 1
ATOM 689 O O . ASP A 1 95 ? -3.016 -5.058 24.122 1.00 95.31 95 ASP A O 1
ATOM 693 N N . ARG A 1 96 ? -4.211 -4.038 22.503 1.00 96.25 96 ARG A N 1
ATOM 694 C CA . ARG A 1 96 ? -3.803 -4.911 21.405 1.00 96.25 96 ARG A CA 1
ATOM 695 C C . ARG A 1 96 ? -4.089 -4.274 20.051 1.00 96.25 96 ARG A C 1
ATOM 697 O O . ARG A 1 96 ? -5.164 -3.717 19.858 1.00 96.25 96 ARG A O 1
ATOM 704 N N . VAL A 1 97 ? -3.188 -4.456 19.093 1.00 96.94 97 VAL A N 1
ATOM 705 C CA . VAL A 1 97 ? -3.401 -4.118 17.680 1.00 96.94 97 VAL A CA 1
ATOM 706 C C . VAL A 1 97 ? -2.989 -5.322 16.850 1.00 96.94 97 VAL A C 1
ATOM 708 O O . VAL A 1 97 ? -1.898 -5.842 17.057 1.00 96.94 97 VAL A O 1
ATOM 711 N N . LEU A 1 98 ? -3.854 -5.818 15.967 1.00 96.94 98 LEU A N 1
ATOM 712 C CA . LEU A 1 98 ? -3.554 -7.005 15.168 1.00 96.94 98 LEU A CA 1
ATOM 713 C C . LEU A 1 98 ? -4.268 -7.004 13.817 1.00 96.94 98 LEU A C 1
ATOM 715 O O . LEU A 1 98 ? -5.350 -6.435 13.666 1.00 96.94 98 LEU A O 1
ATOM 719 N N . VAL A 1 99 ? -3.679 -7.712 12.859 1.00 96.75 99 VAL A N 1
ATOM 720 C CA . VAL A 1 99 ? -4.299 -8.076 11.581 1.00 96.75 99 VAL A CA 1
ATOM 721 C C . VAL A 1 99 ? -4.537 -9.584 11.563 1.00 96.75 99 VAL A C 1
ATOM 723 O O . VAL A 1 99 ? -3.671 -10.360 11.969 1.00 96.75 99 VAL A O 1
ATOM 726 N N . HIS A 1 100 ? -5.726 -10.023 11.150 1.00 95.50 100 HIS A N 1
ATOM 727 C CA . HIS A 1 100 ? -6.088 -11.441 11.145 1.00 95.50 100 HIS A CA 1
ATOM 728 C C . HIS A 1 100 ? -7.005 -11.820 9.983 1.00 95.50 100 HIS A C 1
ATOM 730 O O . HIS A 1 100 ? -7.768 -10.998 9.497 1.00 95.50 100 HIS A O 1
ATOM 736 N N . ASN A 1 101 ? -6.981 -13.088 9.575 1.00 92.00 101 ASN A N 1
ATOM 737 C CA . ASN A 1 101 ? -7.879 -13.658 8.555 1.00 92.00 101 ASN A CA 1
ATOM 738 C C . ASN A 1 101 ? -8.917 -14.632 9.155 1.00 92.00 101 ASN A C 1
ATOM 740 O O . ASN A 1 101 ? -9.448 -15.514 8.483 1.00 92.00 101 ASN A O 1
ATOM 744 N N . GLY A 1 102 ? -9.152 -14.524 10.465 1.00 84.38 102 GLY A N 1
ATOM 745 C CA . GLY A 1 102 ? -10.062 -15.379 11.237 1.00 84.38 102 GLY A CA 1
ATOM 746 C C . GLY A 1 102 ? -9.405 -16.638 11.810 1.00 84.38 102 GLY A C 1
ATOM 747 O O . GLY A 1 102 ? -9.659 -16.970 12.965 1.00 84.38 102 GLY A O 1
ATOM 748 N N . SER A 1 103 ? -8.526 -17.306 11.057 1.00 78.69 103 SER A N 1
ATOM 749 C CA . SER A 1 103 ? -7.780 -18.484 11.540 1.00 78.69 103 SER A CA 1
ATOM 750 C C . SER A 1 103 ? -6.416 -18.157 12.144 1.00 78.69 103 SER A C 1
ATOM 752 O O . SER A 1 103 ? -5.932 -18.886 13.008 1.00 78.69 103 SER A O 1
ATOM 754 N N . GLN A 1 104 ? -5.797 -17.074 11.685 1.00 87.81 104 GLN A N 1
ATOM 755 C CA . GLN A 1 104 ? -4.467 -16.628 12.082 1.00 87.81 104 GLN A CA 1
ATOM 756 C C . GLN A 1 104 ? -4.516 -15.128 12.332 1.00 87.81 104 GLN A C 1
ATOM 758 O O . GLN A 1 104 ? -5.236 -14.419 11.628 1.00 87.81 104 GLN A O 1
ATOM 763 N N . GLY A 1 105 ? -3.768 -14.657 13.326 1.00 92.50 105 GLY A N 1
ATOM 764 C CA . GLY A 1 105 ? -3.657 -13.242 13.649 1.00 92.50 105 GLY A CA 1
ATOM 765 C C . GLY A 1 105 ? -2.251 -12.906 14.110 1.00 92.50 105 GLY A C 1
ATOM 766 O O . GLY A 1 105 ? -1.645 -13.685 14.845 1.00 92.50 105 GLY A O 1
ATOM 767 N N . VAL A 1 106 ? -1.763 -11.753 13.671 1.00 96.88 106 VAL A N 1
ATOM 768 C CA . VAL A 1 106 ? -0.426 -11.242 13.968 1.00 96.88 106 VAL A CA 1
ATOM 769 C C . VAL A 1 106 ? -0.585 -9.900 14.662 1.00 96.88 106 VAL A C 1
ATOM 771 O O . VAL A 1 106 ? -1.296 -9.026 14.160 1.00 96.88 106 VAL A O 1
ATOM 774 N N . ASN A 1 107 ? 0.037 -9.755 15.833 1.00 97.56 107 ASN A N 1
ATOM 775 C CA . ASN A 1 107 ? 0.030 -8.480 16.542 1.00 97.56 107 ASN A CA 1
ATOM 776 C C . ASN A 1 107 ? 0.979 -7.504 15.845 1.00 97.56 107 ASN A C 1
ATOM 778 O O . ASN A 1 107 ? 2.055 -7.895 15.402 1.00 97.56 107 ASN A O 1
ATOM 782 N N . LEU A 1 108 ? 0.568 -6.243 15.764 1.00 96.88 108 LEU A N 1
ATOM 783 C CA . LEU A 1 108 ? 1.431 -5.158 15.331 1.00 96.88 108 LEU A CA 1
ATOM 784 C C . LEU A 1 108 ? 2.143 -4.583 16.556 1.00 96.88 108 LEU A C 1
ATOM 786 O O . LEU A 1 108 ? 1.516 -4.354 17.595 1.00 96.88 108 LEU A O 1
ATOM 790 N N . ASP A 1 109 ? 3.434 -4.301 16.412 1.00 95.88 109 ASP A N 1
ATOM 791 C CA . ASP A 1 109 ? 4.251 -3.754 17.489 1.00 95.88 109 ASP A CA 1
ATOM 792 C C . ASP A 1 109 ? 4.189 -2.226 17.487 1.00 95.88 109 ASP A C 1
ATOM 794 O O . ASP A 1 109 ? 4.372 -1.584 16.448 1.00 95.88 109 ASP A O 1
ATOM 798 N N . SER A 1 110 ? 3.956 -1.633 18.662 1.00 94.50 110 SER A N 1
ATOM 799 C CA . SER A 1 110 ? 3.976 -0.176 18.827 1.00 94.50 110 SER A CA 1
ATOM 800 C C . SER A 1 110 ? 5.374 0.381 18.551 1.00 94.50 110 SER A C 1
ATOM 802 O O . SER A 1 110 ? 6.363 -0.067 19.131 1.00 94.50 110 SER A O 1
ATOM 804 N N . GLN A 1 111 ? 5.435 1.397 17.695 1.00 90.81 111 GLN A N 1
ATOM 805 C CA . GLN A 1 111 ? 6.632 2.173 17.363 1.00 90.81 111 GLN A CA 1
ATOM 806 C C . GLN A 1 111 ? 6.626 3.560 18.035 1.00 90.81 111 GLN A C 1
ATOM 808 O O . GLN A 1 111 ? 7.541 4.360 17.825 1.00 90.81 111 GLN A O 1
ATOM 813 N N . GLY A 1 112 ? 5.604 3.852 18.850 1.00 86.12 112 GLY A N 1
ATOM 814 C CA . GLY A 1 112 ? 5.340 5.175 19.412 1.00 86.12 112 GLY A CA 1
ATOM 815 C C . GLY A 1 112 ? 4.640 6.127 18.433 1.00 86.12 112 GLY A C 1
ATOM 816 O O . GLY A 1 112 ? 4.606 5.897 17.224 1.00 86.12 112 GLY A O 1
ATOM 817 N N . ASN A 1 113 ? 4.110 7.240 18.948 1.00 84.12 113 ASN A N 1
ATOM 818 C CA . ASN A 1 113 ? 3.370 8.247 18.176 1.00 84.12 113 ASN A CA 1
ATOM 819 C C . ASN A 1 113 ? 2.169 7.666 17.401 1.00 84.12 113 ASN A C 1
ATOM 821 O O . ASN A 1 113 ? 1.926 8.008 16.246 1.00 84.12 113 ASN A O 1
ATOM 825 N N . GLY A 1 114 ? 1.426 6.761 18.023 1.00 85.50 114 GLY A N 1
ATOM 826 C CA . GLY A 1 114 ? 0.255 6.100 17.460 1.00 85.50 114 GLY A CA 1
ATOM 827 C C . GLY A 1 114 ? 0.559 5.075 16.376 1.00 85.50 114 GLY A C 1
ATOM 828 O O . GLY A 1 114 ? -0.383 4.481 15.861 1.00 85.50 114 GLY A O 1
ATOM 829 N N . LEU A 1 115 ? 1.828 4.870 16.011 1.00 87.50 115 LEU A N 1
ATOM 830 C CA . LEU A 1 115 ? 2.236 3.962 14.945 1.00 87.50 115 LEU A CA 1
ATOM 831 C C . LEU A 1 115 ? 2.397 2.538 15.474 1.00 87.50 115 LEU A C 1
ATOM 833 O O . LEU A 1 115 ? 3.107 2.291 16.446 1.00 87.50 115 LEU A O 1
ATOM 837 N N . TYR A 1 116 ? 1.797 1.596 14.763 1.00 93.69 116 TYR A N 1
ATOM 838 C CA . TYR A 1 116 ? 1.945 0.162 14.939 1.00 93.69 116 TYR A CA 1
ATOM 839 C C . TYR A 1 116 ? 2.396 -0.450 13.617 1.00 93.69 116 TYR A C 1
ATOM 841 O O . TYR A 1 116 ? 1.879 -0.092 12.556 1.00 93.69 116 TYR A O 1
ATOM 849 N N . PHE A 1 117 ? 3.358 -1.364 13.669 1.00 93.19 117 PHE A N 1
ATOM 850 C CA . PHE A 1 117 ? 3.977 -1.923 12.472 1.00 93.19 117 PHE A CA 1
ATOM 851 C C . PHE A 1 117 ? 4.379 -3.381 12.677 1.00 93.19 117 PHE A C 1
ATOM 853 O O . PHE A 1 117 ? 4.773 -3.769 13.776 1.00 93.19 117 PHE A O 1
ATOM 860 N N . ILE A 1 118 ? 4.277 -4.182 11.619 1.00 95.19 118 ILE A N 1
ATOM 861 C CA . ILE A 1 118 ? 4.810 -5.545 11.567 1.00 95.19 118 ILE A CA 1
ATOM 862 C C . ILE A 1 118 ? 5.096 -5.945 10.121 1.00 95.19 118 ILE A C 1
ATOM 864 O O . ILE A 1 118 ? 4.399 -5.521 9.190 1.00 95.19 118 ILE A O 1
ATOM 868 N N . THR A 1 119 ? 6.096 -6.800 9.932 1.00 94.69 119 THR A N 1
ATOM 869 C CA . THR A 1 119 ? 6.433 -7.387 8.634 1.00 94.69 119 THR A CA 1
ATOM 870 C C . THR A 1 119 ? 6.422 -8.908 8.691 1.00 94.69 119 THR A C 1
ATOM 872 O O . THR A 1 119 ? 6.540 -9.516 9.753 1.00 94.69 119 THR A O 1
ATOM 875 N N . SER A 1 120 ? 6.362 -9.540 7.521 1.00 92.88 120 SER A N 1
ATOM 876 C CA . SER A 1 120 ? 6.499 -10.992 7.389 1.00 92.88 120 SER A CA 1
ATOM 877 C C . SER A 1 120 ? 7.896 -11.515 7.756 1.00 92.88 120 SER A C 1
ATOM 879 O O . SER A 1 120 ? 8.096 -12.725 7.812 1.00 92.88 120 SER A O 1
ATOM 881 N N . GLN A 1 121 ? 8.889 -10.634 7.932 1.00 90.19 121 GLN A N 1
ATOM 882 C CA . GLN A 1 121 ? 10.211 -11.021 8.435 1.00 90.19 121 GLN A CA 1
ATOM 883 C C . GLN A 1 121 ? 10.209 -11.151 9.956 1.00 90.19 121 GLN A C 1
ATOM 885 O O . GLN A 1 121 ? 10.828 -12.072 10.487 1.00 90.19 121 GLN A O 1
ATOM 890 N N . ASP A 1 122 ? 9.495 -10.252 10.632 1.00 92.88 122 ASP A N 1
ATOM 891 C CA . ASP A 1 122 ? 9.348 -10.259 12.086 1.00 92.88 122 ASP A CA 1
ATOM 892 C C . ASP A 1 122 ? 8.415 -11.392 12.536 1.00 92.88 122 ASP A C 1
ATOM 894 O O . ASP A 1 122 ? 8.722 -12.113 13.487 1.00 92.88 122 ASP A O 1
ATOM 898 N N . ASP A 1 123 ? 7.312 -11.601 11.807 1.00 94.31 123 ASP A N 1
ATOM 899 C CA . ASP A 1 123 ? 6.394 -12.721 12.010 1.00 94.31 123 ASP A CA 1
ATOM 900 C C . ASP A 1 123 ? 6.039 -13.402 10.671 1.00 94.31 123 ASP A C 1
ATOM 902 O O . ASP A 1 123 ? 5.190 -12.906 9.926 1.00 94.31 123 ASP A O 1
ATOM 906 N N . PRO A 1 124 ? 6.631 -14.574 10.361 1.00 90.81 124 PRO A N 1
ATOM 907 C CA . PRO A 1 124 ? 6.346 -15.328 9.137 1.00 90.81 124 PRO A CA 1
ATOM 908 C C . PRO A 1 124 ? 4.901 -15.827 8.997 1.00 90.81 124 PRO A C 1
ATOM 910 O O . PRO A 1 124 ? 4.541 -16.344 7.940 1.00 90.81 124 PRO A O 1
ATOM 913 N N . VAL A 1 125 ? 4.076 -15.731 10.048 1.00 93.50 125 VAL A N 1
ATOM 914 C CA . VAL A 1 125 ? 2.632 -15.999 9.968 1.00 93.50 125 VAL A CA 1
ATOM 915 C C . VAL A 1 125 ? 1.905 -14.878 9.219 1.00 93.50 125 VAL A C 1
ATOM 917 O O . VAL A 1 125 ? 0.820 -15.115 8.683 1.00 93.50 125 VAL A O 1
ATOM 920 N N . LEU A 1 126 ? 2.484 -13.672 9.149 1.00 93.81 126 LEU A N 1
ATOM 921 C CA . LEU A 1 126 ? 1.946 -12.572 8.359 1.00 93.81 126 LEU A CA 1
ATOM 922 C C . LEU A 1 126 ? 2.143 -12.863 6.871 1.00 93.81 126 LEU A C 1
ATOM 924 O O . LEU A 1 126 ? 3.217 -12.654 6.309 1.00 93.81 126 LEU A O 1
ATOM 928 N N . ASP A 1 127 ? 1.068 -13.303 6.232 1.00 92.19 127 ASP A N 1
ATOM 929 C CA . ASP A 1 127 ? 1.017 -13.544 4.797 1.00 92.19 127 ASP A CA 1
ATOM 930 C C . ASP A 1 127 ? -0.117 -12.739 4.166 1.00 92.19 127 ASP A C 1
ATOM 932 O O . ASP A 1 127 ? -1.147 -12.485 4.803 1.00 92.19 127 ASP A O 1
ATOM 936 N N . TYR A 1 128 ? 0.067 -12.356 2.906 1.00 92.75 128 TYR A N 1
ATOM 937 C CA . TYR A 1 128 ? -0.923 -11.635 2.120 1.00 92.75 128 TYR A CA 1
ATOM 938 C C . TYR A 1 128 ? -1.481 -12.553 1.037 1.00 92.75 128 TYR A C 1
ATOM 940 O O . TYR A 1 128 ? -0.811 -12.868 0.055 1.00 92.75 128 TYR A O 1
ATOM 948 N N . VAL A 1 129 ? -2.740 -12.951 1.197 1.00 93.94 129 VAL A N 1
ATOM 949 C CA . VAL A 1 129 ? -3.418 -13.869 0.282 1.00 93.94 129 VAL A CA 1
ATOM 950 C C . VAL A 1 129 ? -4.604 -13.154 -0.370 1.00 93.94 129 VAL A C 1
ATOM 952 O O . VAL A 1 129 ? -5.624 -12.936 0.295 1.00 93.94 129 VAL A O 1
ATOM 955 N N . PRO A 1 130 ? -4.524 -12.808 -1.668 1.00 93.81 130 PRO A N 1
ATOM 956 C CA . PRO A 1 130 ? -5.625 -12.188 -2.392 1.00 93.81 130 PRO A CA 1
ATOM 957 C C . PRO A 1 130 ? -6.935 -12.963 -2.284 1.00 93.81 130 PRO A C 1
ATOM 959 O O . PRO A 1 130 ? -6.953 -14.194 -2.271 1.00 93.81 130 PRO A O 1
ATOM 962 N N . GLY A 1 131 ? -8.052 -12.240 -2.227 1.00 94.88 131 GLY A N 1
ATOM 963 C CA . GLY A 1 131 ? -9.380 -12.839 -2.085 1.00 94.88 131 GLY A CA 1
ATOM 964 C C . GLY A 1 131 ? -9.673 -13.403 -0.691 1.00 94.88 131 GLY A C 1
ATOM 965 O O . GLY A 1 131 ? -10.751 -13.954 -0.479 1.00 94.88 131 GLY A O 1
ATOM 966 N N . THR A 1 132 ? -8.759 -13.245 0.269 1.00 95.94 132 THR A N 1
ATOM 967 C CA . THR A 1 132 ? -9.013 -13.534 1.685 1.00 95.94 132 THR A CA 1
ATOM 968 C C . THR A 1 132 ? -9.544 -12.284 2.377 1.00 95.94 132 THR A C 1
ATOM 970 O O . THR A 1 132 ? -9.091 -11.171 2.105 1.00 95.94 132 THR A O 1
ATOM 973 N N . THR A 1 133 ? -10.518 -12.446 3.272 1.00 96.75 133 THR A N 1
ATOM 974 C CA . THR A 1 133 ? -10.953 -11.350 4.143 1.00 96.75 133 THR A CA 1
ATOM 975 C C . THR A 1 133 ? -9.974 -11.205 5.293 1.00 96.75 133 THR A C 1
ATOM 977 O O . THR A 1 133 ? -9.782 -12.144 6.066 1.00 96.75 133 THR A O 1
ATOM 980 N N . TYR A 1 134 ? -9.398 -10.017 5.420 1.00 97.25 134 TYR A N 1
ATOM 981 C CA . TYR A 1 134 ? -8.601 -9.637 6.573 1.00 97.25 134 TYR A CA 1
ATOM 982 C C . TYR A 1 134 ? -9.373 -8.633 7.417 1.00 97.25 134 TYR A C 1
ATOM 984 O O . TYR A 1 134 ? -10.073 -7.762 6.898 1.00 97.25 134 TYR A O 1
ATOM 992 N N . THR A 1 135 ? -9.207 -8.760 8.722 1.00 97.56 135 THR A N 1
ATOM 993 C CA . THR A 1 135 ? -9.745 -7.872 9.737 1.00 97.56 135 THR A CA 1
ATOM 994 C C . THR A 1 135 ? -8.577 -7.234 10.467 1.00 97.56 135 THR A C 1
ATOM 996 O O . THR A 1 135 ? -7.710 -7.921 11.011 1.00 97.56 135 THR A O 1
ATOM 999 N N . PHE A 1 136 ? -8.565 -5.910 10.486 1.00 97.69 136 PHE A N 1
ATOM 1000 C CA . PHE A 1 136 ? -7.781 -5.152 11.441 1.00 97.69 136 PHE A CA 1
ATOM 1001 C C . PHE A 1 136 ? -8.590 -5.005 12.729 1.00 97.69 136 PHE A C 1
ATOM 1003 O O . PHE A 1 136 ? -9.779 -4.680 12.684 1.00 97.69 136 PHE A O 1
ATOM 1010 N N . GLN A 1 137 ? -7.949 -5.234 13.872 1.00 97.19 137 GLN A N 1
ATOM 1011 C CA . GLN A 1 137 ? -8.543 -5.060 15.191 1.00 97.19 137 GLN A CA 1
ATOM 1012 C C . GLN A 1 137 ? -7.612 -4.239 16.084 1.00 97.19 137 GLN A C 1
ATOM 1014 O O . GLN A 1 137 ? -6.476 -4.636 16.338 1.00 97.19 137 GLN A O 1
ATOM 1019 N N . ALA A 1 138 ? -8.149 -3.160 16.648 1.00 96.69 138 ALA A N 1
ATOM 1020 C CA . ALA A 1 138 ? -7.572 -2.453 17.780 1.00 96.69 138 ALA A CA 1
ATOM 1021 C C . ALA A 1 138 ? -8.449 -2.683 19.019 1.00 96.69 138 ALA A C 1
ATOM 1023 O O . ALA A 1 138 ? -9.662 -2.479 18.988 1.00 96.69 138 ALA A O 1
ATOM 1024 N N . VAL A 1 139 ? -7.848 -3.120 20.120 1.00 95.88 139 VAL A N 1
ATOM 1025 C CA . VAL A 1 139 ? -8.504 -3.231 21.423 1.00 95.88 139 VAL A CA 1
ATOM 1026 C C . VAL A 1 139 ? -7.993 -2.102 22.300 1.00 95.88 139 VAL A C 1
ATOM 1028 O O . VAL A 1 139 ? -6.787 -1.982 22.505 1.00 95.88 139 VAL A O 1
ATOM 1031 N N . LYS A 1 140 ? -8.904 -1.277 22.812 1.00 91.44 140 LYS A N 1
ATOM 1032 C CA . LYS A 1 140 ? -8.583 -0.177 23.718 1.00 91.44 140 LYS A CA 1
ATOM 1033 C C . LYS A 1 140 ? -9.574 -0.133 24.868 1.00 91.44 140 LYS A C 1
ATOM 1035 O O . LYS A 1 140 ? -10.782 -0.108 24.642 1.00 91.44 140 LYS A O 1
ATOM 1040 N N . GLU A 1 141 ? -9.063 -0.119 26.096 1.00 89.75 141 GLU A N 1
ATOM 1041 C CA . GLU A 1 141 ? -9.872 -0.128 27.320 1.00 89.75 141 GLU A CA 1
ATOM 1042 C C . GLU A 1 141 ? -10.890 -1.287 27.323 1.00 89.75 141 GLU A C 1
ATOM 1044 O O . GLU A 1 141 ? -12.045 -1.149 27.735 1.00 89.75 141 GLU A O 1
ATOM 1049 N N . GLY A 1 142 ? -10.476 -2.443 26.793 1.00 91.12 142 GLY A N 1
ATOM 1050 C CA . GLY A 1 142 ? -11.321 -3.629 26.641 1.00 91.12 142 GLY A CA 1
ATOM 1051 C C . GLY A 1 142 ? -12.417 -3.536 25.568 1.00 91.12 142 GLY A C 1
ATOM 1052 O O . GLY A 1 142 ? -13.199 -4.479 25.436 1.00 91.12 142 GLY A O 1
ATOM 1053 N N . ARG A 1 143 ? -12.493 -2.447 24.791 1.00 91.69 143 ARG A N 1
ATOM 1054 C CA . ARG A 1 143 ? -13.404 -2.310 23.642 1.00 91.69 143 ARG A CA 1
ATOM 1055 C C . ARG A 1 143 ? -12.693 -2.675 22.348 1.00 91.69 143 ARG A C 1
ATOM 1057 O O . ARG A 1 143 ? -11.550 -2.288 22.139 1.00 91.69 143 ARG A O 1
ATOM 1064 N N . SER A 1 144 ? -13.382 -3.420 21.486 1.00 94.75 144 SER A N 1
ATOM 1065 C CA . SER A 1 144 ? -12.864 -3.845 20.186 1.00 94.75 144 SER A CA 1
ATOM 1066 C C . SER A 1 144 ? -13.337 -2.903 19.085 1.00 94.75 144 SER A C 1
ATOM 1068 O O . SER A 1 144 ? -14.538 -2.711 18.902 1.00 94.75 144 SER A O 1
ATOM 1070 N N . HIS A 1 145 ? -12.382 -2.387 18.326 1.00 94.56 145 HIS A N 1
ATOM 1071 C CA . HIS A 1 145 ? -12.556 -1.541 17.156 1.00 94.56 145 HIS A CA 1
ATOM 1072 C C . HIS A 1 145 ? -12.052 -2.320 15.949 1.00 94.56 145 HIS A C 1
ATOM 1074 O O . HIS A 1 145 ? -10.895 -2.746 15.947 1.00 94.56 145 HIS A O 1
ATOM 1080 N N . THR A 1 146 ? -12.903 -2.570 14.957 1.00 95.75 146 THR A N 1
ATOM 1081 C CA . THR A 1 146 ? -12.530 -3.453 13.847 1.00 95.75 146 THR A CA 1
ATOM 1082 C C . THR A 1 146 ? -12.925 -2.895 12.502 1.00 95.75 146 THR A C 1
ATOM 1084 O O . THR A 1 146 ? -13.914 -2.178 12.382 1.00 95.75 146 THR A O 1
ATOM 1087 N N . VAL A 1 147 ? -12.164 -3.270 11.483 1.00 95.62 147 VAL A N 1
ATOM 1088 C CA . VAL A 1 147 ? -12.516 -3.029 10.089 1.00 95.62 147 VAL A CA 1
ATOM 1089 C C . VAL A 1 147 ? -12.053 -4.211 9.251 1.00 95.62 147 VAL A C 1
ATOM 1091 O O . VAL A 1 147 ? -10.947 -4.720 9.440 1.00 95.62 147 VAL A O 1
ATOM 1094 N N . SER A 1 148 ? -12.926 -4.687 8.362 1.00 96.12 148 SER A N 1
ATOM 1095 C CA . SER A 1 148 ? -12.669 -5.873 7.540 1.00 96.12 148 SER A CA 1
ATOM 1096 C C . SER A 1 148 ? -12.814 -5.584 6.053 1.00 96.12 148 SER A C 1
ATOM 1098 O O . SER A 1 148 ? -13.767 -4.937 5.622 1.00 96.12 148 SER A O 1
ATOM 1100 N N . MET A 1 149 ? -11.919 -6.129 5.236 1.00 96.06 149 MET A N 1
ATOM 1101 C CA . MET A 1 149 ? -12.051 -6.050 3.784 1.00 96.06 149 MET A CA 1
ATOM 1102 C C . MET A 1 149 ? -11.463 -7.271 3.086 1.00 96.06 149 MET A C 1
ATOM 1104 O O . MET A 1 149 ? -10.656 -8.017 3.641 1.00 96.06 149 MET A O 1
ATOM 1108 N N . LEU A 1 150 ? -11.907 -7.480 1.851 1.00 96.12 150 LEU A N 1
ATOM 1109 C CA . LEU A 1 150 ? -11.353 -8.487 0.962 1.00 96.12 150 LEU A CA 1
ATOM 1110 C C . LEU A 1 150 ? -10.031 -7.968 0.386 1.00 96.12 150 LEU A C 1
ATOM 1112 O O . LEU A 1 150 ? -10.027 -6.925 -0.267 1.00 96.12 150 LEU A O 1
ATOM 1116 N N . ALA A 1 151 ? -8.937 -8.699 0.591 1.00 95.69 151 ALA A N 1
ATOM 1117 C CA . ALA A 1 151 ? -7.642 -8.346 0.022 1.00 95.69 151 ALA A CA 1
ATOM 1118 C C . ALA A 1 151 ? -7.717 -8.325 -1.521 1.00 95.69 151 ALA A C 1
ATOM 1120 O O . ALA A 1 151 ? -8.101 -9.345 -2.115 1.00 95.69 151 ALA A O 1
ATOM 1121 N N . PRO A 1 152 ? -7.391 -7.202 -2.193 1.00 95.31 152 PRO A N 1
ATOM 1122 C CA . PRO A 1 152 ? -7.363 -7.153 -3.649 1.00 95.31 152 PRO A CA 1
ATOM 1123 C C . PRO A 1 152 ? -6.331 -8.108 -4.261 1.00 95.31 152 PRO A C 1
ATOM 1125 O O . PRO A 1 152 ? -5.334 -8.485 -3.650 1.00 95.31 152 PRO A O 1
ATOM 1128 N N . GLY A 1 153 ? -6.594 -8.484 -5.514 1.00 94.31 153 GLY A N 1
ATOM 1129 C CA . GLY A 1 153 ? -5.628 -9.174 -6.362 1.00 94.31 153 GLY A CA 1
ATOM 1130 C C . GLY A 1 153 ? -4.486 -8.270 -6.806 1.00 94.31 153 GLY A C 1
ATOM 1131 O O . GLY A 1 153 ? -4.572 -7.044 -6.744 1.00 94.31 153 GLY A O 1
ATOM 1132 N N . VAL A 1 154 ? -3.433 -8.912 -7.296 1.00 93.25 154 VAL A N 1
ATOM 1133 C CA . VAL A 1 154 ? -2.281 -8.258 -7.918 1.00 93.25 154 VAL A CA 1
ATOM 1134 C C . VAL A 1 154 ? -2.739 -7.492 -9.171 1.00 93.25 154 VAL A C 1
ATOM 1136 O O . VAL A 1 154 ? -3.557 -8.019 -9.934 1.00 93.25 154 VAL A O 1
ATOM 1139 N N . PRO A 1 155 ? -2.257 -6.255 -9.398 1.00 94.62 155 PRO A N 1
ATOM 1140 C CA . PRO A 1 155 ? -2.517 -5.519 -10.633 1.00 94.62 155 PRO A CA 1
ATOM 1141 C C . PRO A 1 155 ? -2.060 -6.301 -11.867 1.00 94.62 155 PRO A C 1
ATOM 1143 O O . PRO A 1 155 ? -0.928 -6.775 -11.927 1.00 94.62 155 PRO A O 1
ATOM 1146 N N . ALA A 1 156 ? -2.914 -6.389 -12.886 1.00 93.94 156 ALA A N 1
ATOM 1147 C CA . ALA A 1 156 ? -2.548 -6.983 -14.168 1.00 93.94 156 ALA A CA 1
ATOM 1148 C C . ALA A 1 156 ? -1.884 -5.913 -15.046 1.00 93.94 156 ALA A C 1
ATOM 1150 O O . ALA A 1 156 ? -2.546 -5.239 -15.842 1.00 93.94 156 ALA A O 1
ATOM 1151 N N . LEU A 1 157 ? -0.579 -5.726 -14.840 1.00 94.06 157 LEU A N 1
ATOM 1152 C CA . LEU A 1 157 ? 0.192 -4.670 -15.487 1.00 94.06 157 LEU A CA 1
ATOM 1153 C C . LEU A 1 157 ? 0.260 -4.859 -17.008 1.00 94.06 157 LEU A C 1
ATOM 1155 O O . LEU A 1 157 ? 0.512 -5.948 -17.522 1.00 94.06 157 LEU A O 1
ATOM 1159 N N . SER A 1 158 ? 0.050 -3.772 -17.746 1.00 95.19 158 SER A N 1
ATOM 1160 C CA . SER A 1 158 ? 0.266 -3.714 -19.194 1.00 95.19 158 SER A CA 1
ATOM 1161 C C . SER A 1 158 ? 0.691 -2.315 -19.636 1.00 95.19 158 SER A C 1
ATOM 1163 O O . SER A 1 158 ? 0.592 -1.354 -18.877 1.00 95.19 158 SER A O 1
ATOM 1165 N N . GLY A 1 159 ? 1.200 -2.189 -20.863 1.00 93.88 159 GLY A N 1
ATOM 1166 C CA . GLY A 1 159 ? 1.813 -0.946 -21.352 1.00 93.88 159 GLY A CA 1
ATOM 1167 C C . GLY A 1 159 ? 3.310 -0.832 -21.047 1.00 93.88 159 GLY A C 1
ATOM 1168 O O . GLY A 1 159 ? 3.957 0.062 -21.579 1.00 93.88 159 GLY A O 1
ATOM 1169 N N . ILE A 1 160 ? 3.873 -1.766 -20.272 1.00 93.19 160 ILE A N 1
ATOM 1170 C CA . ILE A 1 160 ? 5.319 -1.911 -20.068 1.00 93.19 160 ILE A CA 1
ATOM 1171 C C . ILE A 1 160 ? 5.898 -2.721 -21.246 1.00 93.19 160 ILE A C 1
ATOM 1173 O O . ILE A 1 160 ? 5.407 -3.827 -21.499 1.00 93.19 160 ILE A O 1
ATOM 1177 N N . PRO A 1 161 ? 6.902 -2.205 -21.986 1.00 92.06 161 PRO A N 1
ATOM 1178 C CA . PRO A 1 161 ? 7.582 -2.961 -23.038 1.00 92.06 161 PRO A CA 1
ATOM 1179 C C . PRO A 1 161 ? 8.170 -4.270 -22.499 1.00 92.06 161 PRO A C 1
ATOM 1181 O O . PRO A 1 161 ? 8.768 -4.289 -21.426 1.00 92.06 161 PRO A O 1
ATOM 1184 N N . GLY A 1 162 ? 7.994 -5.366 -23.239 1.00 83.12 162 GLY A N 1
ATOM 1185 C CA . GLY A 1 162 ? 8.482 -6.691 -22.859 1.00 83.12 162 GLY A CA 1
ATOM 1186 C C . GLY A 1 162 ? 9.223 -7.387 -23.999 1.00 83.12 162 GLY A C 1
ATOM 1187 O O . GLY A 1 162 ? 9.099 -7.022 -25.168 1.00 83.12 162 GLY A O 1
ATOM 1188 N N . GLY A 1 163 ? 9.990 -8.427 -23.667 1.00 80.06 163 GLY A N 1
ATOM 1189 C CA . GLY A 1 163 ? 10.736 -9.205 -24.656 1.00 80.06 163 GLY A CA 1
ATOM 1190 C C . GLY A 1 163 ? 11.856 -8.394 -25.315 1.00 80.06 163 GLY A C 1
ATOM 1191 O O . GLY A 1 163 ? 12.815 -8.020 -24.650 1.00 80.06 163 GLY A O 1
ATOM 1192 N N . SER A 1 164 ? 11.760 -8.176 -26.631 1.00 82.88 164 SER A N 1
ATOM 1193 C CA . SER A 1 164 ? 12.744 -7.404 -27.409 1.00 82.88 164 SER A CA 1
ATOM 1194 C C . SER A 1 164 ? 12.426 -5.912 -27.520 1.00 82.88 164 SER A C 1
ATOM 1196 O O . SER A 1 164 ? 13.236 -5.171 -28.076 1.00 82.88 164 SER A O 1
ATOM 1198 N N . ASP A 1 165 ? 11.251 -5.481 -27.060 1.00 92.75 165 ASP A N 1
ATOM 1199 C CA . ASP A 1 165 ? 10.840 -4.083 -27.136 1.00 92.75 165 ASP A CA 1
ATOM 1200 C C . ASP A 1 165 ? 11.466 -3.283 -25.990 1.00 92.75 165 ASP A C 1
ATOM 1202 O O . ASP A 1 165 ? 11.536 -3.746 -24.852 1.00 92.75 165 ASP A O 1
ATOM 1206 N N . THR A 1 166 ? 11.909 -2.063 -26.290 1.00 95.50 166 THR A N 1
ATOM 1207 C CA . THR A 1 166 ? 12.567 -1.176 -25.323 1.00 95.50 166 THR A CA 1
ATOM 1208 C C . THR A 1 166 ? 11.766 0.096 -25.093 1.00 95.50 166 THR A C 1
ATOM 1210 O O . THR A 1 166 ? 11.177 0.643 -26.028 1.00 95.50 166 THR A O 1
ATOM 1213 N N . HIS A 1 167 ? 11.818 0.624 -23.874 1.00 96.75 167 HIS A N 1
ATOM 1214 C CA . HIS A 1 167 ? 11.276 1.938 -23.535 1.00 96.75 167 HIS A CA 1
ATOM 1215 C C . HIS A 1 167 ? 12.254 3.058 -23.938 1.00 96.75 167 HIS A C 1
ATOM 1217 O O . HIS A 1 167 ? 13.441 2.958 -23.635 1.00 96.75 167 HIS A O 1
ATOM 1223 N N . PRO A 1 168 ? 11.839 4.137 -24.621 1.00 97.19 168 PRO A N 1
ATOM 1224 C CA . PRO A 1 168 ? 12.758 5.235 -24.909 1.00 97.19 168 PRO A CA 1
ATOM 1225 C C . PRO A 1 168 ? 13.207 5.953 -23.618 1.00 97.19 168 PRO A C 1
ATOM 1227 O O . PRO A 1 168 ? 12.353 6.304 -22.799 1.00 97.19 168 PRO A O 1
ATOM 1230 N N . PRO A 1 169 ? 14.512 6.228 -23.430 1.00 97.25 169 PRO A N 1
ATOM 1231 C CA . PRO A 1 169 ? 14.997 6.934 -22.245 1.00 97.25 169 PRO A CA 1
ATOM 1232 C C . PRO A 1 169 ? 14.402 8.347 -22.157 1.00 97.25 169 PRO A C 1
ATOM 1234 O O . PRO A 1 169 ? 14.161 9.013 -23.171 1.00 97.25 169 PRO A O 1
ATOM 1237 N N . GLY A 1 170 ? 14.138 8.805 -20.933 1.00 97.44 170 GLY A N 1
ATOM 1238 C CA . GLY A 1 170 ? 13.568 10.123 -20.650 1.00 97.44 170 GLY A CA 1
ATOM 1239 C C . GLY A 1 170 ? 12.104 10.309 -21.069 1.00 97.44 170 GLY A C 1
ATOM 1240 O O . GLY A 1 170 ? 11.583 11.417 -20.939 1.00 97.44 170 GLY A O 1
ATOM 1241 N N . GLN A 1 171 ? 11.426 9.278 -21.587 1.00 98.19 171 GLN A N 1
ATOM 1242 C CA . GLN A 1 171 ? 10.003 9.344 -21.933 1.00 98.19 171 GLN A CA 1
ATOM 1243 C C . GLN A 1 171 ? 9.130 8.820 -20.797 1.00 98.19 171 GLN A C 1
ATOM 1245 O O . GLN A 1 171 ? 9.484 7.855 -20.122 1.00 98.19 171 GLN A O 1
ATOM 1250 N N . SER A 1 172 ? 7.966 9.438 -20.600 1.00 98.25 172 SER A N 1
ATOM 1251 C CA . SER A 1 172 ? 6.979 8.933 -19.646 1.00 98.25 172 SER A CA 1
ATOM 1252 C C . SER A 1 172 ? 6.445 7.569 -20.077 1.00 98.25 172 SER A C 1
ATOM 1254 O O . SER A 1 172 ? 6.280 7.300 -21.269 1.00 98.25 172 SER A O 1
ATOM 1256 N N . LEU A 1 173 ? 6.132 6.728 -19.098 1.00 98.00 173 LEU A N 1
ATOM 1257 C CA . LEU A 1 173 ? 5.562 5.404 -19.292 1.00 98.00 173 LEU A CA 1
ATOM 1258 C C . LEU A 1 173 ? 4.185 5.346 -18.632 1.00 98.00 173 LEU A C 1
ATOM 1260 O O . LEU A 1 173 ? 4.066 5.514 -17.421 1.00 98.00 173 LEU A O 1
ATOM 1264 N N . THR A 1 174 ? 3.142 5.091 -19.416 1.00 97.94 174 THR A N 1
ATOM 1265 C CA . THR A 1 174 ? 1.805 4.824 -18.874 1.00 97.94 174 THR A CA 1
ATOM 1266 C C . THR A 1 174 ? 1.622 3.324 -18.699 1.00 97.94 174 THR A C 1
ATOM 1268 O O . THR A 1 174 ? 1.668 2.571 -19.672 1.00 97.94 174 THR A O 1
ATOM 1271 N N . VAL A 1 175 ? 1.379 2.905 -17.461 1.00 97.56 175 VAL A N 1
ATOM 1272 C CA . VAL A 1 175 ? 1.122 1.514 -17.095 1.00 97.56 175 VAL A CA 1
ATOM 1273 C C . VAL A 1 175 ? -0.348 1.362 -16.741 1.00 97.56 175 VAL A C 1
ATOM 1275 O O . VAL A 1 175 ? -0.861 2.064 -15.872 1.00 97.56 175 VAL A O 1
ATOM 1278 N N . TYR A 1 176 ? -1.035 0.440 -17.402 1.00 96.94 176 TYR A N 1
ATOM 1279 C CA . TYR A 1 176 ? -2.417 0.091 -17.092 1.00 96.94 176 TYR A CA 1
ATOM 1280 C C . TYR A 1 176 ? -2.445 -1.018 -16.046 1.00 96.94 176 TYR A C 1
ATOM 1282 O O . TYR A 1 176 ? -1.708 -1.993 -16.160 1.00 96.94 176 TYR A O 1
ATOM 1290 N N . LEU A 1 177 ? -3.324 -0.886 -15.055 1.00 95.75 177 LEU A N 1
ATOM 1291 C CA . LEU A 1 177 ? -3.383 -1.778 -13.891 1.00 95.75 177 LEU A CA 1
ATOM 1292 C C . LEU A 1 177 ? -4.280 -3.009 -14.112 1.00 95.75 177 LEU A C 1
ATOM 1294 O O . LEU A 1 177 ? -4.402 -3.857 -13.229 1.00 95.75 177 LEU A O 1
ATOM 1298 N N . GLY A 1 178 ? -4.974 -3.074 -15.255 1.00 90.31 178 GLY A N 1
ATOM 1299 C CA . GLY A 1 178 ? -5.885 -4.169 -15.614 1.00 90.31 178 GLY A CA 1
ATOM 1300 C C . GLY A 1 178 ? -7.123 -4.297 -14.715 1.00 90.31 178 GLY A C 1
ATOM 1301 O O . GLY A 1 178 ? -7.891 -5.249 -14.839 1.00 90.31 178 GLY A O 1
ATOM 1302 N N . GLY A 1 179 ? -7.339 -3.327 -13.830 1.00 85.50 179 GLY A N 1
ATOM 1303 C CA . GLY A 1 179 ? -8.446 -3.268 -12.891 1.00 85.50 179 GLY A CA 1
ATOM 1304 C C . GLY A 1 179 ? -8.699 -1.841 -12.428 1.00 85.50 179 GLY A C 1
ATOM 1305 O O . GLY A 1 179 ? -8.090 -0.891 -12.918 1.00 85.50 179 GLY A O 1
ATOM 1306 N N . GLN A 1 180 ? -9.626 -1.713 -11.488 1.00 85.62 180 GLN A N 1
ATOM 1307 C CA . GLN A 1 180 ? -9.896 -0.468 -10.788 1.00 85.62 180 GLN A CA 1
ATOM 1308 C C . GLN A 1 180 ? -9.423 -0.603 -9.343 1.00 85.62 180 GLN A C 1
ATOM 1310 O O . GLN A 1 180 ? -9.831 -1.535 -8.631 1.00 85.62 180 GLN A O 1
ATOM 1315 N N . PHE A 1 181 ? -8.540 0.309 -8.970 1.00 93.75 181 PHE A N 1
ATOM 1316 C CA . PHE A 1 181 ? -7.976 0.472 -7.641 1.00 93.75 181 PHE A CA 1
ATOM 1317 C C . PHE A 1 181 ? -8.355 1.858 -7.135 1.00 93.75 181 PHE A C 1
ATOM 1319 O O . PHE A 1 181 ? -8.532 2.766 -7.943 1.00 93.75 181 PHE A O 1
ATOM 1326 N N . ASP A 1 182 ? -8.507 2.007 -5.829 1.00 93.31 182 ASP A N 1
ATOM 1327 C CA . ASP A 1 182 ? -8.786 3.313 -5.232 1.00 93.31 182 ASP A CA 1
ATOM 1328 C C . ASP A 1 182 ? -7.508 4.160 -5.267 1.00 93.31 182 ASP A C 1
ATOM 1330 O O . ASP A 1 182 ? -7.545 5.340 -5.577 1.00 93.31 182 ASP A O 1
ATOM 1334 N N . ASN A 1 183 ? -6.349 3.511 -5.101 1.00 92.00 183 ASN A N 1
ATOM 1335 C CA . ASN A 1 183 ? -5.046 4.158 -5.111 1.00 92.00 183 ASN A CA 1
ATOM 1336 C C . ASN A 1 183 ? -3.953 3.268 -5.724 1.00 92.00 183 ASN A C 1
ATOM 1338 O O . ASN A 1 183 ? -4.100 2.044 -5.813 1.00 92.00 183 ASN A O 1
ATOM 1342 N N . ALA A 1 184 ? -2.827 3.868 -6.122 1.00 93.38 184 ALA A N 1
ATOM 1343 C CA . ALA A 1 184 ? -1.639 3.124 -6.535 1.00 93.38 184 ALA A CA 1
ATOM 1344 C C . ALA A 1 184 ? -0.332 3.745 -6.021 1.00 93.38 184 ALA A C 1
ATOM 1346 O O . ALA A 1 184 ? -0.110 4.953 -6.126 1.00 93.38 184 ALA A O 1
ATOM 1347 N N . ILE A 1 185 ? 0.559 2.890 -5.516 1.00 92.06 185 ILE A N 1
ATOM 1348 C CA . ILE A 1 185 ? 1.945 3.250 -5.194 1.00 92.06 185 ILE A CA 1
ATOM 1349 C C . ILE A 1 185 ? 2.847 2.703 -6.294 1.00 92.06 185 ILE A C 1
ATOM 1351 O O . ILE A 1 185 ? 2.726 1.540 -6.668 1.00 92.06 185 ILE A O 1
ATOM 1355 N N . VAL A 1 186 ? 3.764 3.528 -6.782 1.00 94.75 186 VAL A N 1
ATOM 1356 C CA . VAL A 1 186 ? 4.751 3.213 -7.806 1.00 94.75 186 VAL A CA 1
ATOM 1357 C C . VAL A 1 186 ? 6.140 3.515 -7.264 1.00 94.75 186 VAL A C 1
ATOM 1359 O O . VAL A 1 186 ? 6.425 4.626 -6.817 1.00 94.75 186 VAL A O 1
ATOM 1362 N N . LEU A 1 187 ? 7.014 2.522 -7.371 1.00 93.38 187 LEU A N 1
ATOM 1363 C CA . LEU A 1 187 ? 8.439 2.632 -7.110 1.00 93.38 187 LEU A CA 1
ATOM 1364 C C . LEU A 1 187 ? 9.196 2.213 -8.371 1.00 93.38 187 LEU A C 1
ATOM 1366 O O . LEU A 1 187 ? 8.877 1.183 -8.964 1.00 93.38 187 LEU A O 1
ATOM 1370 N N . VAL A 1 188 ? 10.202 2.985 -8.772 1.00 94.81 188 VAL A N 1
ATOM 1371 C CA . VAL A 1 188 ? 11.127 2.611 -9.850 1.00 94.81 188 VAL A CA 1
ATOM 1372 C C . VAL A 1 188 ? 12.540 2.573 -9.297 1.00 94.81 188 VAL A C 1
ATOM 1374 O O . VAL A 1 188 ? 12.978 3.529 -8.655 1.00 94.81 188 VAL A O 1
ATOM 1377 N N . LEU A 1 189 ? 13.232 1.466 -9.550 1.00 90.94 189 LEU A N 1
ATOM 1378 C CA . LEU A 1 189 ? 14.633 1.258 -9.208 1.00 90.94 189 LEU A CA 1
ATOM 1379 C C . LEU A 1 189 ? 15.476 1.167 -10.483 1.00 90.94 189 LEU A C 1
ATOM 1381 O O . LEU A 1 189 ? 15.022 0.592 -11.475 1.00 90.94 189 LEU A O 1
ATOM 1385 N N . ASP A 1 190 ? 16.696 1.694 -10.459 1.00 92.62 190 ASP A N 1
ATOM 1386 C CA . ASP A 1 190 ? 17.702 1.419 -11.490 1.00 92.62 190 ASP A CA 1
ATOM 1387 C C . ASP A 1 190 ? 18.354 0.033 -11.308 1.00 92.62 190 ASP A C 1
ATOM 1389 O O . ASP A 1 190 ? 18.057 -0.703 -10.363 1.00 92.62 190 ASP A O 1
ATOM 1393 N N . GLY A 1 191 ? 19.249 -0.340 -12.228 1.00 86.69 191 GLY A N 1
ATOM 1394 C CA . GLY A 1 191 ? 19.965 -1.620 -12.188 1.00 86.69 191 GLY A CA 1
ATOM 1395 C C . GLY A 1 191 ? 20.918 -1.791 -10.997 1.00 86.69 191 GLY A C 1
ATOM 1396 O O . GLY A 1 191 ? 21.326 -2.917 -10.719 1.00 86.69 191 GLY A O 1
ATOM 1397 N N . ASP A 1 192 ? 21.243 -0.707 -10.287 1.00 86.12 192 ASP A N 1
ATOM 1398 C CA . ASP A 1 192 ? 22.037 -0.718 -9.055 1.00 86.12 192 ASP A CA 1
ATOM 1399 C C . ASP A 1 192 ? 21.146 -0.750 -7.792 1.00 86.12 192 ASP A C 1
ATOM 1401 O O . ASP A 1 192 ? 21.651 -0.839 -6.671 1.00 86.12 192 ASP A O 1
ATOM 1405 N N . GLY A 1 193 ? 19.819 -0.696 -7.956 1.00 81.69 193 GLY A N 1
ATOM 1406 C CA . GLY A 1 193 ? 18.836 -0.698 -6.875 1.00 81.69 193 GLY A CA 1
ATOM 1407 C C . GLY A 1 193 ? 18.538 0.682 -6.279 1.00 81.69 193 GLY A C 1
ATOM 1408 O O . GLY A 1 193 ? 17.880 0.756 -5.239 1.00 81.69 193 GLY A O 1
ATOM 1409 N N . ASN A 1 194 ? 18.989 1.780 -6.895 1.00 88.06 194 ASN A N 1
ATOM 1410 C CA . ASN A 1 194 ? 18.651 3.127 -6.434 1.00 88.06 194 ASN A CA 1
ATOM 1411 C C . ASN A 1 194 ? 17.246 3.517 -6.887 1.00 88.06 194 ASN A C 1
ATOM 1413 O O . ASN A 1 194 ? 16.855 3.270 -8.025 1.00 88.06 194 ASN A O 1
ATOM 1417 N N . ILE A 1 195 ? 16.510 4.203 -6.014 1.00 91.12 195 ILE A N 1
ATOM 1418 C CA . ILE A 1 195 ? 15.176 4.722 -6.326 1.00 91.12 195 ILE A CA 1
ATOM 1419 C C . ILE A 1 195 ? 15.296 5.901 -7.300 1.00 91.12 195 ILE A C 1
ATOM 1421 O O . ILE A 1 195 ? 15.854 6.941 -6.947 1.00 91.12 195 ILE A O 1
ATOM 1425 N N . THR A 1 196 ? 14.731 5.763 -8.500 1.00 96.19 196 THR A N 1
ATOM 1426 C CA . THR A 1 196 ? 14.634 6.838 -9.506 1.00 96.19 196 THR A CA 1
ATOM 1427 C C . THR A 1 196 ? 13.253 7.483 -9.555 1.00 96.19 196 THR A C 1
ATOM 1429 O O . THR A 1 196 ? 13.116 8.612 -10.024 1.00 96.19 196 THR A O 1
ATOM 1432 N N . HIS A 1 197 ? 12.228 6.806 -9.033 1.00 96.44 197 HIS A N 1
ATOM 1433 C CA . HIS A 1 197 ? 10.894 7.365 -8.843 1.00 96.44 197 HIS A CA 1
ATOM 1434 C C . HIS A 1 197 ? 10.197 6.727 -7.643 1.00 96.44 197 HIS A C 1
ATOM 1436 O O . HIS A 1 197 ? 10.271 5.516 -7.447 1.00 96.44 197 HIS A O 1
ATOM 1442 N N . ASP A 1 198 ? 9.502 7.555 -6.868 1.00 93.56 198 ASP A N 1
ATOM 1443 C CA . ASP A 1 198 ? 8.702 7.164 -5.713 1.00 93.56 198 ASP A CA 1
ATOM 1444 C C . ASP A 1 198 ? 7.537 8.147 -5.594 1.00 93.56 198 ASP A C 1
ATOM 1446 O O . ASP A 1 198 ? 7.756 9.355 -5.485 1.00 93.56 198 ASP A O 1
ATOM 1450 N N . ASN A 1 199 ? 6.307 7.642 -5.662 1.00 91.94 199 ASN A N 1
ATOM 1451 C CA . ASN A 1 199 ? 5.105 8.456 -5.488 1.00 91.94 199 ASN A CA 1
ATOM 1452 C C . ASN A 1 199 ? 4.469 8.288 -4.097 1.00 91.94 199 ASN A C 1
ATOM 1454 O O . ASN A 1 199 ? 3.344 8.748 -3.892 1.00 91.94 199 ASN A O 1
ATOM 1458 N N . ARG A 1 200 ? 5.140 7.607 -3.157 1.00 87.75 200 ARG A N 1
ATOM 1459 C CA . ARG A 1 200 ? 4.613 7.424 -1.804 1.00 87.75 200 ARG A CA 1
ATOM 1460 C C . ARG A 1 200 ? 4.457 8.778 -1.112 1.00 87.75 200 ARG A C 1
ATOM 1462 O O . ARG A 1 200 ? 5.370 9.60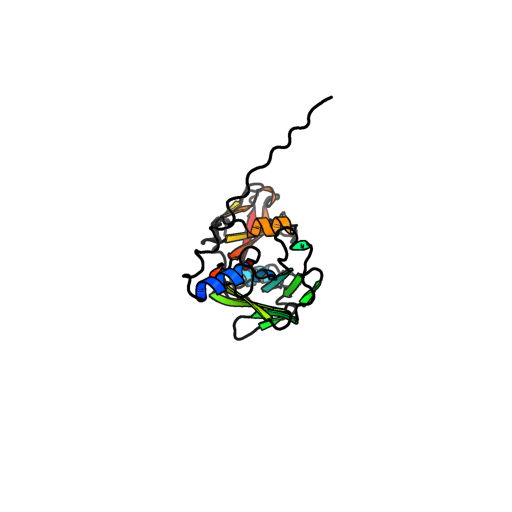5 -1.186 1.00 87.75 200 ARG A O 1
ATOM 1469 N N . PRO A 1 201 ? 3.355 8.984 -0.372 1.00 79.00 201 PRO A N 1
ATOM 1470 C CA . PRO A 1 201 ? 3.227 10.130 0.511 1.00 79.00 201 PRO A CA 1
ATOM 1471 C C . PRO A 1 201 ? 4.400 10.204 1.490 1.00 79.00 201 PRO A C 1
ATOM 1473 O O . PRO A 1 201 ? 4.757 9.212 2.130 1.00 79.00 201 PRO A O 1
ATOM 1476 N N . SER A 1 202 ? 4.994 11.385 1.618 1.00 74.69 202 SER A N 1
ATOM 1477 C CA . SER A 1 202 ? 6.164 11.623 2.469 1.00 74.69 202 SER A CA 1
ATOM 1478 C C . SER A 1 202 ? 5.801 12.239 3.822 1.00 74.69 202 SER A C 1
ATOM 1480 O O . SER A 1 202 ? 6.618 12.261 4.745 1.00 74.69 202 SER A O 1
ATOM 1482 N N . THR A 1 203 ? 4.563 12.722 3.964 1.00 71.38 203 THR A N 1
ATOM 1483 C CA . THR A 1 203 ? 4.037 13.323 5.193 1.00 71.38 203 THR A CA 1
ATOM 1484 C C . THR A 1 203 ? 2.681 12.731 5.575 1.00 71.38 203 THR A C 1
ATOM 1486 O O . THR A 1 203 ? 1.969 12.191 4.734 1.00 71.38 203 THR A O 1
ATOM 1489 N N . ALA A 1 204 ? 2.289 12.865 6.846 1.00 61.16 204 ALA A N 1
ATOM 1490 C CA . ALA A 1 204 ? 0.977 12.410 7.312 1.00 61.16 204 ALA A CA 1
ATOM 1491 C C . ALA A 1 204 ? -0.183 13.131 6.601 1.00 61.16 204 ALA A C 1
ATOM 1493 O O . ALA A 1 204 ? -1.190 12.506 6.299 1.00 61.16 204 ALA A O 1
ATOM 1494 N N . SER A 1 205 ? -0.035 14.426 6.299 1.00 69.12 205 SER A N 1
ATOM 1495 C CA . SER A 1 205 ? -1.038 15.182 5.537 1.00 69.12 205 SER A CA 1
ATOM 1496 C C . SER A 1 205 ? -1.147 14.693 4.097 1.00 69.12 205 SER A C 1
ATOM 1498 O O . SER A 1 205 ? -2.251 14.427 3.648 1.00 69.12 205 SER A O 1
ATOM 1500 N N . GLU A 1 206 ? -0.018 14.484 3.409 1.00 74.62 206 GLU A N 1
ATOM 1501 C CA . GLU A 1 206 ? -0.024 13.881 2.068 1.00 74.62 206 GLU A CA 1
ATOM 1502 C C . GLU A 1 206 ? -0.628 12.478 2.085 1.00 74.62 206 GLU A C 1
ATOM 1504 O O . GLU A 1 206 ? -1.302 12.100 1.138 1.00 74.62 206 GLU A O 1
ATOM 1509 N N . TYR A 1 207 ? -0.394 11.704 3.148 1.00 70.81 207 TYR A N 1
ATOM 1510 C CA . TYR A 1 207 ? -0.961 10.369 3.288 1.00 70.81 207 TYR A CA 1
ATOM 1511 C C . TYR A 1 207 ? -2.482 10.423 3.431 1.00 70.81 207 TYR A C 1
ATOM 1513 O O . TYR A 1 207 ? -3.170 9.674 2.746 1.00 70.81 207 TYR A O 1
ATOM 1521 N N . VAL A 1 208 ? -2.997 11.326 4.274 1.00 69.62 208 VAL A N 1
ATOM 1522 C CA . VAL A 1 208 ? -4.440 11.558 4.436 1.00 69.62 208 VAL A CA 1
ATOM 1523 C C . VAL A 1 208 ? -5.062 12.035 3.123 1.00 69.62 208 VAL A C 1
ATOM 1525 O O . VAL A 1 208 ? -6.081 11.494 2.716 1.00 69.62 208 VAL A O 1
ATOM 1528 N N . ASP A 1 209 ? -4.441 12.993 2.435 1.00 78.50 209 ASP A N 1
ATOM 1529 C CA . ASP A 1 209 ? -4.942 13.502 1.154 1.00 78.50 209 ASP A CA 1
ATOM 1530 C C . ASP A 1 209 ? -4.931 12.411 0.071 1.00 78.50 209 ASP A C 1
ATOM 1532 O O . ASP A 1 209 ? -5.901 12.261 -0.665 1.00 78.50 209 ASP A O 1
ATOM 1536 N N . TRP A 1 210 ? -3.848 11.630 -0.005 1.00 82.38 210 TRP A N 1
ATOM 1537 C CA . TRP A 1 210 ? -3.692 10.529 -0.955 1.00 82.38 210 TRP A CA 1
ATOM 1538 C C . TRP A 1 210 ? -4.728 9.440 -0.722 1.00 82.38 210 TRP A C 1
ATOM 1540 O O . TRP A 1 210 ? -5.413 9.028 -1.651 1.00 82.38 210 TRP A O 1
ATOM 1550 N N . ILE A 1 211 ? -4.884 9.004 0.527 1.00 70.75 211 ILE A N 1
ATOM 1551 C CA . ILE A 1 211 ? -5.857 7.971 0.834 1.00 70.75 211 ILE A CA 1
ATOM 1552 C C . ILE A 1 211 ? -7.277 8.517 0.661 1.00 70.75 211 ILE A C 1
ATOM 1554 O O . ILE A 1 211 ? -8.140 7.774 0.249 1.00 70.75 211 ILE A O 1
ATOM 1558 N N . GLN A 1 212 ? -7.565 9.800 0.907 1.00 71.19 212 GLN A N 1
ATOM 1559 C CA . GLN A 1 212 ? -8.898 10.391 0.687 1.00 71.19 212 GLN A CA 1
ATOM 1560 C C . GLN A 1 212 ? -9.242 10.676 -0.783 1.00 71.19 212 GLN A C 1
ATOM 1562 O O . GLN A 1 212 ? -10.385 11.042 -1.065 1.00 71.19 212 GLN A O 1
ATOM 1567 N N . ASP A 1 213 ? -8.305 10.518 -1.718 1.00 78.81 213 ASP A N 1
ATOM 1568 C CA . ASP A 1 213 ? -8.586 10.681 -3.141 1.00 78.81 213 ASP A CA 1
ATOM 1569 C C . ASP A 1 213 ? -9.505 9.551 -3.635 1.00 78.81 213 ASP A C 1
ATOM 1571 O O . ASP A 1 213 ? -9.102 8.401 -3.771 1.00 78.81 213 ASP A O 1
ATOM 1575 N N . GLU A 1 214 ? -10.770 9.881 -3.912 1.00 69.56 214 GLU A N 1
ATOM 1576 C CA . GLU A 1 214 ? -11.775 8.927 -4.405 1.00 69.56 214 GLU A CA 1
ATOM 1577 C C . GLU A 1 214 ? -11.633 8.623 -5.914 1.00 69.56 214 GLU A C 1
ATOM 1579 O O . GLU A 1 214 ? -12.530 8.037 -6.538 1.00 69.56 214 GLU A O 1
ATOM 1584 N N . SER A 1 215 ? -10.546 9.057 -6.561 1.00 79.12 215 SER A N 1
ATOM 1585 C CA . SER A 1 215 ? -10.347 8.820 -7.987 1.00 79.12 215 SER A CA 1
ATOM 1586 C C . SER A 1 215 ? -9.882 7.392 -8.272 1.00 79.12 215 SER A C 1
ATOM 1588 O O . SER A 1 215 ? -8.732 7.013 -8.090 1.00 79.12 215 SER A O 1
ATOM 1590 N N . MET A 1 216 ? -10.795 6.588 -8.823 1.00 86.81 216 MET A N 1
ATOM 1591 C CA . MET A 1 216 ? -10.475 5.225 -9.246 1.00 86.81 216 MET A CA 1
ATOM 1592 C C . MET A 1 216 ? -9.342 5.220 -10.284 1.00 86.81 216 MET A C 1
ATOM 1594 O O . MET A 1 216 ? -9.501 5.680 -11.422 1.00 86.81 216 MET A O 1
ATOM 1598 N N . GLN A 1 217 ? -8.214 4.622 -9.919 1.00 91.06 217 GLN A N 1
ATOM 1599 C CA . GLN A 1 217 ? -7.043 4.480 -10.764 1.00 91.06 217 GLN A CA 1
ATOM 1600 C C . GLN A 1 217 ? -7.127 3.195 -11.591 1.00 91.06 217 GLN A C 1
ATOM 1602 O O . GLN A 1 217 ? -7.230 2.079 -11.077 1.00 91.06 217 GLN A O 1
ATOM 1607 N N . SER A 1 218 ? -7.074 3.363 -12.912 1.00 94.31 218 SER A N 1
ATOM 1608 C CA . SER A 1 218 ? -6.952 2.260 -13.883 1.00 94.31 218 SER A CA 1
ATOM 1609 C C . SER A 1 218 ? -5.607 2.254 -14.611 1.00 94.31 218 SER A C 1
ATOM 1611 O O . SER A 1 218 ? -5.249 1.276 -15.271 1.00 94.31 218 SER A O 1
ATOM 1613 N N . SER A 1 219 ? -4.842 3.333 -14.463 1.00 96.00 219 SER A N 1
ATOM 1614 C CA . SER A 1 219 ? -3.503 3.492 -15.008 1.00 96.00 219 SER A CA 1
ATOM 1615 C C . SER A 1 219 ? -2.698 4.454 -14.150 1.00 96.00 219 SER A C 1
ATOM 1617 O O . SER A 1 219 ? -3.262 5.399 -13.601 1.00 96.00 219 SER A O 1
ATOM 1619 N N . VAL A 1 220 ? -1.385 4.274 -14.139 1.00 96.00 220 VAL A N 1
ATOM 1620 C CA . VAL A 1 220 ? -0.417 5.213 -13.572 1.00 96.00 220 VAL A CA 1
ATOM 1621 C C . VAL A 1 220 ? 0.500 5.720 -14.678 1.00 96.00 220 VAL A C 1
ATOM 1623 O O . VAL A 1 220 ? 0.831 4.980 -15.605 1.00 96.00 220 VAL A O 1
ATOM 1626 N N . THR A 1 221 ? 0.913 6.982 -14.597 1.00 97.56 221 THR A N 1
ATOM 1627 C CA . THR A 1 221 ? 1.923 7.541 -15.504 1.00 97.56 221 THR A CA 1
ATOM 1628 C C . THR A 1 221 ? 3.198 7.777 -14.719 1.00 97.56 221 THR A C 1
ATOM 1630 O O . THR A 1 221 ? 3.242 8.625 -13.833 1.00 97.56 221 THR A O 1
ATOM 1633 N N . ILE A 1 222 ? 4.232 7.024 -15.071 1.00 98.06 222 ILE A N 1
ATOM 1634 C CA . ILE A 1 222 ? 5.580 7.165 -14.542 1.00 98.06 222 ILE A CA 1
ATOM 1635 C C . ILE A 1 222 ? 6.280 8.233 -15.380 1.00 98.06 222 ILE A C 1
ATOM 1637 O O . ILE A 1 222 ? 6.293 8.127 -16.613 1.00 98.06 222 ILE A O 1
ATOM 1641 N N . PRO A 1 223 ? 6.823 9.288 -14.763 1.00 98.19 223 PRO A N 1
ATOM 1642 C CA . PRO A 1 223 ? 7.393 10.386 -15.515 1.00 98.19 223 PRO A CA 1
ATOM 1643 C C . PRO A 1 223 ? 8.754 9.984 -16.112 1.00 98.19 223 PRO A C 1
ATOM 1645 O O . PRO A 1 223 ? 9.381 9.014 -15.687 1.00 98.19 223 PRO A O 1
ATOM 1648 N N . GLY A 1 224 ? 9.189 10.686 -17.159 1.00 97.69 224 GLY A N 1
ATOM 1649 C CA . GLY A 1 224 ? 10.332 10.247 -17.967 1.00 97.69 224 GLY A CA 1
ATOM 1650 C C . GLY A 1 224 ? 11.668 10.298 -17.230 1.00 97.69 224 GLY A C 1
ATOM 1651 O O . GLY A 1 224 ? 12.556 9.494 -17.506 1.00 97.69 224 GLY A O 1
ATOM 1652 N N . GLU A 1 225 ? 11.787 11.186 -16.243 1.00 98.00 225 GLU A N 1
ATOM 1653 C CA . GLU A 1 225 ? 12.931 11.287 -15.336 1.00 98.00 225 GLU A CA 1
ATOM 1654 C C . GLU A 1 225 ? 13.177 10.026 -14.497 1.00 98.00 225 GLU A C 1
ATOM 1656 O O . GLU A 1 225 ? 14.274 9.874 -13.969 1.00 98.00 225 GLU A O 1
ATOM 1661 N N . ALA A 1 226 ? 12.210 9.104 -14.416 1.00 97.81 226 ALA A N 1
ATOM 1662 C CA . ALA A 1 226 ? 12.403 7.797 -13.794 1.00 97.81 226 ALA A CA 1
ATOM 1663 C C . ALA A 1 226 ? 13.325 6.873 -14.615 1.00 97.81 226 ALA A C 1
ATOM 1665 O O . ALA A 1 226 ? 13.884 5.925 -14.064 1.00 97.81 226 ALA A O 1
ATOM 1666 N N . PHE A 1 227 ? 13.496 7.155 -15.916 1.00 97.81 227 PHE A N 1
ATOM 1667 C CA . PHE A 1 227 ? 14.248 6.340 -16.880 1.00 97.81 227 PHE A CA 1
ATOM 1668 C C . PHE A 1 227 ? 15.358 7.152 -17.583 1.00 97.81 227 PHE A C 1
ATOM 1670 O O . PHE A 1 227 ? 15.312 7.321 -18.807 1.00 97.81 227 PHE A O 1
ATOM 1677 N N . PRO A 1 228 ? 16.330 7.722 -16.845 1.00 96.88 228 PRO A N 1
ATOM 1678 C CA . PRO A 1 228 ? 17.282 8.679 -17.411 1.00 96.88 228 PRO A CA 1
ATOM 1679 C C . PRO A 1 228 ? 18.301 8.066 -18.384 1.00 96.88 228 PRO A C 1
ATOM 1681 O O . PRO A 1 228 ? 18.686 8.726 -19.348 1.00 96.88 228 PRO A O 1
ATOM 1684 N N . GLU A 1 229 ? 18.736 6.826 -18.151 1.00 97.31 229 GLU A N 1
ATOM 1685 C CA . GLU A 1 229 ? 19.859 6.217 -18.868 1.00 97.31 229 GLU A CA 1
ATOM 1686 C C . GLU A 1 229 ? 19.382 5.310 -20.008 1.00 97.31 229 GLU A C 1
ATOM 1688 O O . GLU A 1 229 ? 18.422 4.548 -19.865 1.00 97.31 229 GLU A O 1
ATOM 1693 N N . ALA A 1 230 ? 20.074 5.378 -21.146 1.00 96.25 230 ALA A N 1
ATOM 1694 C CA . ALA A 1 230 ? 19.868 4.508 -22.305 1.00 96.25 230 ALA A CA 1
ATOM 1695 C C . ALA A 1 230 ? 20.529 3.133 -22.096 1.00 96.25 230 ALA A C 1
ATOM 1697 O O . ALA A 1 230 ? 21.597 3.043 -21.491 1.00 96.25 230 ALA A O 1
ATOM 1698 N N . GLY A 1 231 ? 19.933 2.066 -22.636 1.00 94.62 231 GLY A N 1
ATOM 1699 C CA . GLY A 1 231 ? 20.465 0.702 -22.531 1.00 94.62 231 GLY A CA 1
ATOM 1700 C C . GLY A 1 231 ? 20.483 0.121 -21.112 1.00 94.62 231 GLY A C 1
ATOM 1701 O O . GLY A 1 231 ? 21.254 -0.802 -20.849 1.00 94.62 231 GLY A O 1
ATOM 1702 N N . SER A 1 232 ? 19.657 0.653 -20.212 1.00 95.06 232 SER A N 1
ATOM 1703 C CA . SER A 1 232 ? 19.629 0.317 -18.787 1.00 95.06 232 SER A CA 1
ATOM 1704 C C . SER A 1 232 ? 18.366 -0.456 -18.417 1.00 95.06 232 SER A C 1
ATOM 1706 O O . SER A 1 232 ? 17.283 -0.211 -18.952 1.00 95.06 232 SER A O 1
ATOM 1708 N N . LEU A 1 233 ? 18.505 -1.399 -17.486 1.00 92.94 233 LEU A N 1
ATOM 1709 C CA . LEU A 1 233 ? 17.379 -2.104 -16.881 1.00 92.94 233 LEU A CA 1
ATOM 1710 C C . LEU A 1 233 ? 16.875 -1.308 -15.674 1.00 92.94 233 LEU A C 1
ATOM 1712 O O . LEU A 1 233 ? 17.665 -0.939 -14.808 1.00 92.94 233 LEU A O 1
ATOM 1716 N N . TYR A 1 234 ? 15.565 -1.104 -15.609 1.00 93.69 234 TYR A N 1
ATOM 1717 C CA . TYR A 1 234 ? 14.866 -0.577 -14.443 1.00 93.69 234 TYR A CA 1
ATOM 1718 C C . TYR A 1 234 ? 13.847 -1.597 -13.944 1.00 93.69 234 TYR A C 1
ATOM 1720 O O . TYR A 1 234 ? 13.310 -2.388 -14.722 1.00 93.69 234 TYR A O 1
ATOM 1728 N N . ILE A 1 235 ? 13.555 -1.562 -12.650 1.00 91.69 235 ILE A N 1
ATOM 1729 C CA . ILE A 1 235 ? 12.540 -2.395 -12.006 1.00 91.69 235 ILE A CA 1
ATOM 1730 C C . ILE A 1 235 ? 11.404 -1.482 -11.567 1.00 91.69 235 ILE A C 1
ATOM 1732 O O . ILE A 1 235 ? 11.630 -0.524 -10.834 1.00 91.69 235 ILE A O 1
ATOM 1736 N N . ILE A 1 236 ? 10.183 -1.784 -11.996 1.00 93.44 236 ILE A N 1
ATOM 1737 C CA . ILE A 1 236 ? 8.976 -1.060 -11.604 1.00 93.44 236 ILE A CA 1
ATOM 1738 C C . ILE A 1 236 ? 8.194 -1.941 -10.631 1.00 93.44 236 ILE A C 1
ATOM 1740 O O . ILE A 1 236 ? 7.775 -3.037 -10.997 1.00 93.44 236 ILE A O 1
ATOM 1744 N N . GLY A 1 237 ? 7.973 -1.460 -9.410 1.00 92.56 237 GLY A N 1
ATOM 1745 C CA . GLY A 1 237 ? 7.035 -2.039 -8.451 1.00 92.56 237 GLY A CA 1
ATOM 1746 C C . GLY A 1 237 ? 5.767 -1.197 -8.380 1.00 92.56 237 GLY A C 1
ATOM 1747 O O . GLY A 1 237 ? 5.846 0.005 -8.132 1.00 92.56 237 GLY A O 1
ATOM 1748 N N . ILE A 1 238 ? 4.600 -1.808 -8.589 1.00 95.00 238 ILE A N 1
ATOM 1749 C CA . ILE A 1 238 ? 3.301 -1.131 -8.507 1.00 95.00 238 ILE A CA 1
ATOM 1750 C C . ILE A 1 238 ? 2.403 -1.863 -7.517 1.00 95.00 238 ILE A C 1
ATOM 1752 O O . ILE A 1 238 ? 2.046 -3.020 -7.734 1.00 95.00 238 ILE A O 1
ATOM 1756 N N . ALA A 1 239 ? 1.998 -1.175 -6.453 1.00 93.56 239 ALA A N 1
ATOM 1757 C CA . ALA A 1 239 ? 0.964 -1.636 -5.539 1.00 93.56 239 ALA A CA 1
ATOM 1758 C C . ALA A 1 239 ? -0.392 -1.091 -5.988 1.00 93.56 239 ALA A C 1
ATOM 1760 O O . ALA A 1 239 ? -0.589 0.123 -5.992 1.00 93.56 239 ALA A O 1
ATOM 1761 N N . GLY A 1 240 ? -1.328 -1.972 -6.335 1.00 94.69 240 GLY A N 1
ATOM 1762 C CA . GLY A 1 240 ? -2.727 -1.588 -6.512 1.00 94.69 240 GLY A CA 1
ATOM 1763 C C . GLY A 1 240 ? -3.450 -1.701 -5.183 1.00 94.69 240 GLY A C 1
ATOM 1764 O O . GLY A 1 240 ? -3.471 -2.778 -4.584 1.00 94.69 240 GLY A O 1
ATOM 1765 N N . ILE A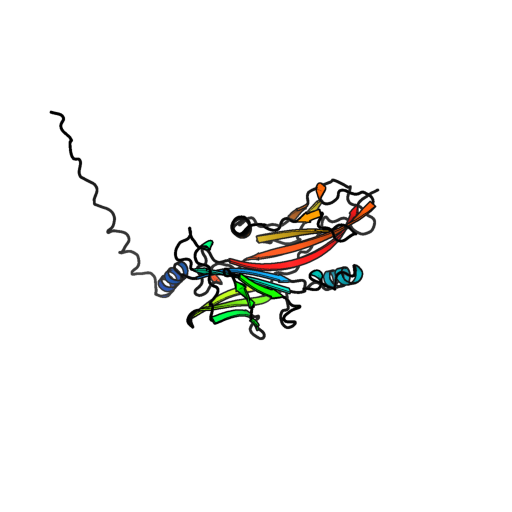 1 241 ? -4.028 -0.598 -4.721 1.00 94.50 241 ILE A N 1
ATOM 1766 C CA . ILE A 1 241 ? -4.606 -0.475 -3.387 1.00 94.50 241 ILE A CA 1
ATOM 1767 C C . ILE A 1 241 ? -6.112 -0.286 -3.485 1.00 94.50 241 ILE A C 1
ATOM 1769 O O . ILE A 1 241 ? -6.621 0.436 -4.342 1.00 94.50 241 ILE A O 1
ATOM 1773 N N . ARG A 1 242 ? -6.824 -0.972 -2.600 1.00 94.50 242 ARG A N 1
ATOM 1774 C CA . ARG A 1 242 ? -8.249 -0.789 -2.376 1.00 94.50 242 ARG A CA 1
ATOM 1775 C C . ARG A 1 242 ? -8.528 -0.420 -0.944 1.00 94.50 242 ARG A C 1
ATOM 1777 O O . ARG A 1 242 ? -7.739 -0.736 -0.056 1.00 94.50 242 ARG A O 1
ATOM 1784 N N . GLU A 1 243 ? -9.686 0.164 -0.736 1.00 93.31 243 GLU A N 1
ATOM 1785 C CA . GLU A 1 243 ? -10.121 0.673 0.548 1.00 93.31 243 GLU A CA 1
ATOM 1786 C C . GLU A 1 243 ? -11.345 -0.089 1.047 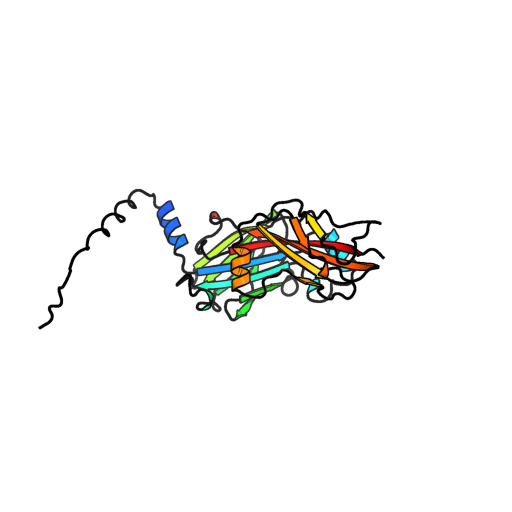1.00 93.31 243 GLU A C 1
ATOM 1788 O O . GLU A 1 243 ? -12.155 -0.628 0.284 1.00 93.31 243 GLU A O 1
ATOM 1793 N N . ALA A 1 244 ? -11.465 -0.183 2.365 1.00 93.19 244 ALA A N 1
ATOM 1794 C CA . ALA A 1 244 ? -12.650 -0.726 2.993 1.00 93.19 244 ALA A CA 1
ATOM 1795 C C . ALA A 1 244 ? -13.815 0.255 2.853 1.00 93.19 244 ALA A C 1
ATOM 1797 O O . ALA A 1 244 ? -13.663 1.459 3.044 1.00 93.19 244 ALA A O 1
ATOM 1798 N N . LEU A 1 245 ? -14.999 -0.290 2.588 1.00 90.69 245 LEU A N 1
ATOM 1799 C CA . LEU A 1 245 ? -16.242 0.474 2.566 1.00 90.69 245 LEU A CA 1
ATOM 1800 C C . LEU A 1 245 ? -16.606 0.941 3.980 1.00 90.69 245 LEU A C 1
ATOM 1802 O O . LEU A 1 245 ? -16.383 0.201 4.936 1.00 90.69 245 LEU A O 1
ATOM 1806 N N . ASP A 1 246 ? -17.288 2.078 4.117 1.00 88.25 246 ASP A N 1
ATOM 1807 C CA . ASP A 1 246 ? -17.791 2.589 5.406 1.00 88.25 246 ASP A CA 1
ATOM 1808 C C . ASP A 1 246 ? -18.574 1.541 6.213 1.00 88.25 246 ASP A C 1
ATOM 1810 O O . ASP A 1 246 ? -18.494 1.480 7.437 1.00 88.25 246 ASP A O 1
ATOM 1814 N N . SER A 1 247 ? -19.311 0.661 5.529 1.00 88.31 247 SER A N 1
ATOM 1815 C CA . SER A 1 247 ? -20.082 -0.413 6.166 1.00 88.31 247 SER A CA 1
ATOM 1816 C C . SER A 1 247 ? -19.233 -1.511 6.813 1.00 88.31 247 SER A C 1
ATOM 1818 O O . SER A 1 247 ? -19.788 -2.385 7.472 1.00 88.31 247 SER A O 1
ATOM 1820 N N . SER A 1 248 ? -17.923 -1.520 6.568 1.00 93.06 248 SER A N 1
ATOM 1821 C CA . SER A 1 248 ? -16.980 -2.494 7.117 1.00 93.06 248 SER A CA 1
ATOM 1822 C C . SER A 1 248 ? -16.401 -2.091 8.471 1.00 93.06 248 SER A C 1
ATOM 1824 O O . SER A 1 248 ? -15.698 -2.905 9.070 1.00 93.06 248 SER A O 1
ATOM 1826 N N . TYR A 1 249 ? -16.634 -0.858 8.927 1.00 92.56 249 TYR A N 1
ATOM 1827 C CA . TYR A 1 249 ? -16.103 -0.340 10.186 1.00 92.56 249 TYR A CA 1
ATOM 1828 C C . TYR A 1 249 ? -17.084 -0.622 11.326 1.00 92.56 249 TYR A C 1
ATOM 1830 O O . TYR A 1 249 ? -18.271 -0.322 11.233 1.00 92.56 249 TYR A O 1
ATOM 1838 N N . GLU A 1 250 ? -16.571 -1.172 12.424 1.00 92.31 250 GLU A N 1
ATOM 1839 C CA . GLU A 1 250 ? -17.325 -1.440 13.649 1.00 92.31 250 GLU A CA 1
ATOM 1840 C C . GLU A 1 250 ? -16.622 -0.768 14.832 1.00 92.31 250 GLU A C 1
ATOM 1842 O O . GLU A 1 250 ? -15.452 -1.048 15.121 1.00 92.31 250 GLU A O 1
ATOM 1847 N N . ASN A 1 251 ? -17.335 0.126 15.525 1.00 88.75 251 ASN A N 1
ATOM 1848 C CA . ASN A 1 251 ? -16.814 0.979 16.600 1.00 88.75 251 ASN A CA 1
ATOM 1849 C C . ASN A 1 251 ? -15.631 1.888 16.196 1.00 88.75 251 ASN A C 1
ATOM 1851 O O . ASN A 1 251 ? -14.984 2.462 17.071 1.00 88.75 251 ASN A O 1
ATOM 1855 N N . LEU A 1 252 ? -15.310 2.024 14.910 1.00 87.88 252 LEU A N 1
ATOM 1856 C CA . LEU A 1 252 ? -14.350 3.001 14.384 1.00 87.88 252 LEU A CA 1
ATOM 1857 C C . LEU A 1 252 ? -15.111 4.154 13.746 1.00 87.88 252 LEU A C 1
ATOM 1859 O O . LEU A 1 252 ? -16.204 3.943 13.236 1.00 87.88 252 LEU A O 1
ATOM 1863 N N . ASN A 1 253 ? -14.529 5.353 13.748 1.00 83.88 253 ASN A N 1
ATOM 1864 C CA . ASN A 1 253 ? -15.135 6.493 13.073 1.00 83.88 253 ASN A CA 1
ATOM 1865 C C . ASN A 1 253 ? -14.855 6.413 11.565 1.00 83.88 253 ASN A C 1
ATOM 1867 O O . ASN A 1 253 ? -13.723 6.704 11.178 1.00 83.88 253 ASN A O 1
ATOM 1871 N N . PRO A 1 254 ? -15.828 6.066 10.705 1.00 83.50 254 PRO A N 1
ATOM 1872 C CA . PRO A 1 254 ? -15.568 5.880 9.277 1.00 83.50 254 PRO A CA 1
ATOM 1873 C C . PRO A 1 254 ? -15.230 7.191 8.546 1.00 83.50 254 PRO A C 1
ATOM 1875 O O . PRO A 1 254 ? -14.686 7.144 7.455 1.00 83.50 254 PRO A O 1
ATOM 1878 N N . LEU A 1 255 ? -15.501 8.368 9.133 1.00 81.06 255 LEU A N 1
ATOM 1879 C CA . LEU A 1 255 ? -15.187 9.663 8.502 1.00 81.06 255 LEU A CA 1
ATOM 1880 C C . LEU A 1 255 ? -13.698 10.016 8.556 1.00 81.06 255 LEU A C 1
ATOM 1882 O O . LEU A 1 255 ? -13.246 10.889 7.821 1.00 81.06 255 LEU A O 1
ATOM 1886 N N . VAL A 1 256 ? -12.962 9.404 9.483 1.00 81.75 256 VAL A N 1
ATOM 1887 C CA . VAL A 1 256 ? -11.537 9.677 9.740 1.00 81.75 256 VAL A CA 1
ATOM 1888 C C . VAL A 1 256 ? -10.724 8.410 9.962 1.00 81.75 256 VAL A C 1
ATOM 1890 O O . VAL A 1 256 ? -9.606 8.477 10.460 1.00 81.75 256 VAL A O 1
ATOM 1893 N N . SER A 1 257 ? -11.320 7.254 9.694 1.00 87.94 257 SER A N 1
ATOM 1894 C CA . SER A 1 257 ? -10.613 5.985 9.687 1.00 87.94 257 SER A CA 1
ATOM 1895 C C . SER A 1 257 ? -10.543 5.507 8.261 1.00 87.94 257 SER A C 1
ATOM 1897 O O . SER A 1 257 ? -11.518 5.616 7.515 1.00 87.94 257 SER A O 1
ATOM 1899 N N . LYS A 1 258 ? -9.423 4.886 7.931 1.00 89.12 258 LYS A N 1
ATOM 1900 C CA . LYS A 1 258 ? -9.247 4.213 6.669 1.00 89.12 258 LYS A CA 1
ATOM 1901 C C . LYS A 1 258 ? -8.566 2.876 6.861 1.00 89.12 258 LYS A C 1
ATOM 1903 O O . LYS A 1 258 ? -7.592 2.754 7.594 1.00 89.12 258 LYS A O 1
ATOM 1908 N N . LEU A 1 259 ? -9.066 1.862 6.175 1.00 91.88 259 LEU A N 1
ATOM 1909 C CA . LEU A 1 259 ? -8.362 0.612 5.947 1.00 91.88 259 LEU A CA 1
ATOM 1910 C C . LEU A 1 259 ? -8.108 0.495 4.454 1.00 91.88 259 LEU A C 1
ATOM 1912 O O . LEU A 1 259 ? -9.051 0.438 3.670 1.00 91.88 259 LEU A O 1
ATOM 1916 N N . ALA A 1 260 ? -6.838 0.413 4.095 1.00 93.50 260 ALA A N 1
ATOM 1917 C CA . ALA A 1 260 ? -6.366 0.148 2.757 1.00 93.50 260 ALA A CA 1
ATOM 1918 C C . ALA A 1 260 ? -5.609 -1.182 2.723 1.00 93.50 260 ALA A C 1
ATOM 1920 O O . ALA A 1 260 ? -4.811 -1.507 3.606 1.00 93.50 260 ALA A O 1
ATOM 1921 N N . MET A 1 261 ? -5.837 -1.959 1.672 1.00 95.75 261 MET A N 1
ATOM 1922 C CA . MET A 1 261 ? -5.058 -3.153 1.372 1.00 95.75 261 MET A CA 1
ATOM 1923 C C . MET A 1 261 ? -4.610 -3.124 -0.070 1.00 95.75 261 MET A C 1
ATOM 1925 O O . MET A 1 261 ? -5.365 -2.710 -0.944 1.00 95.75 261 MET A O 1
ATOM 1929 N N . GLY A 1 262 ? -3.414 -3.626 -0.342 1.00 94.81 262 GLY A N 1
ATOM 1930 C CA . GLY A 1 262 ? -2.905 -3.664 -1.704 1.00 94.81 262 GLY A CA 1
ATOM 1931 C C . GLY A 1 262 ? -1.990 -4.839 -1.961 1.00 94.81 262 GLY A C 1
ATOM 1932 O O . GLY A 1 262 ? -1.352 -5.358 -1.046 1.00 94.81 262 GLY A O 1
ATOM 1933 N N . SER A 1 263 ? -1.918 -5.240 -3.224 1.00 94.44 263 SER A N 1
ATOM 1934 C CA . SER A 1 263 ? -0.936 -6.220 -3.662 1.00 94.44 263 SER A CA 1
ATOM 1935 C C . SER A 1 263 ? 0.005 -5.619 -4.692 1.00 94.44 263 SER A C 1
ATOM 1937 O O . SER A 1 263 ? -0.391 -4.765 -5.489 1.00 94.44 263 SER A O 1
ATOM 1939 N N . VAL A 1 264 ? 1.266 -6.035 -4.623 1.00 93.00 264 VAL A N 1
ATOM 1940 C CA . VAL A 1 264 ? 2.353 -5.490 -5.433 1.00 93.00 264 VAL A CA 1
ATOM 1941 C C . VAL A 1 264 ? 2.631 -6.410 -6.616 1.00 93.00 264 VAL A C 1
ATOM 1943 O O . VAL A 1 264 ? 2.798 -7.615 -6.439 1.00 93.00 264 VAL A O 1
ATOM 1946 N N . ALA A 1 265 ? 2.708 -5.818 -7.804 1.00 92.12 265 ALA A N 1
ATOM 1947 C CA . ALA A 1 265 ? 3.256 -6.420 -9.012 1.00 92.12 265 ALA A CA 1
ATOM 1948 C C . ALA A 1 265 ? 4.631 -5.805 -9.301 1.00 92.12 265 ALA A C 1
ATOM 1950 O O . ALA A 1 265 ? 4.805 -4.595 -9.132 1.00 92.12 265 ALA A O 1
ATOM 1951 N N . VAL A 1 266 ? 5.591 -6.610 -9.759 1.00 90.12 266 VAL A N 1
ATOM 1952 C CA . VAL A 1 266 ? 6.916 -6.121 -10.170 1.00 90.12 266 VAL A CA 1
ATOM 1953 C C . VAL A 1 266 ? 7.187 -6.504 -11.615 1.00 90.12 266 VAL A C 1
ATOM 1955 O O . VAL A 1 266 ? 6.934 -7.634 -12.023 1.00 90.12 266 VAL A O 1
ATOM 1958 N N . GLN A 1 267 ? 7.732 -5.571 -12.392 1.00 90.69 267 GLN A N 1
ATOM 1959 C CA . GLN A 1 267 ? 8.119 -5.823 -13.772 1.00 90.69 267 GLN A CA 1
ATOM 1960 C C . GLN A 1 267 ? 9.391 -5.058 -14.150 1.00 90.69 267 GLN A C 1
ATOM 1962 O O . GLN A 1 267 ? 9.563 -3.892 -13.796 1.00 90.69 267 GLN A O 1
ATOM 1967 N N . GLY A 1 268 ? 10.284 -5.718 -14.889 1.00 90.94 268 GLY A N 1
ATOM 1968 C CA . GLY A 1 268 ? 11.469 -5.086 -15.466 1.00 90.94 268 GLY A CA 1
ATOM 1969 C C . GLY A 1 268 ? 11.147 -4.326 -16.754 1.00 90.94 268 GLY A C 1
ATOM 1970 O O . GLY A 1 268 ? 10.319 -4.768 -17.551 1.00 90.94 268 GLY A O 1
ATOM 1971 N N . VAL A 1 269 ? 11.836 -3.210 -16.983 1.00 94.00 269 VAL A N 1
ATOM 1972 C CA . VAL A 1 269 ? 11.783 -2.436 -18.227 1.00 94.00 269 VAL A CA 1
ATOM 1973 C C . VAL A 1 269 ? 13.196 -2.116 -18.708 1.00 94.00 269 VAL A C 1
ATOM 1975 O O . VAL A 1 269 ? 14.020 -1.596 -17.958 1.00 94.00 269 VAL A O 1
ATOM 1978 N N . LEU A 1 270 ? 13.488 -2.436 -19.969 1.00 95.38 270 LEU A N 1
ATOM 1979 C CA . LEU A 1 270 ? 14.767 -2.130 -20.608 1.00 95.38 270 LEU A CA 1
ATOM 1980 C C . LEU A 1 270 ? 14.637 -0.847 -21.431 1.00 95.38 270 LEU A C 1
ATOM 1982 O O . LEU A 1 270 ? 13.737 -0.748 -22.271 1.00 95.38 270 LEU A O 1
ATOM 1986 N N . THR A 1 271 ? 15.532 0.119 -21.230 1.00 95.69 271 THR A N 1
ATOM 1987 C CA . THR A 1 271 ? 15.571 1.321 -22.067 1.00 95.69 271 THR A CA 1
ATOM 1988 C C . THR A 1 271 ? 16.341 1.098 -23.369 1.00 95.69 271 THR A C 1
ATOM 1990 O O . THR A 1 271 ? 17.283 0.306 -23.436 1.00 95.69 271 THR A O 1
ATOM 1993 N N . GLY A 1 272 ? 15.925 1.782 -24.437 1.00 91.88 272 GLY A N 1
ATOM 1994 C CA . GLY A 1 272 ? 16.589 1.726 -25.745 1.00 91.88 272 GLY A CA 1
ATOM 1995 C C . GLY A 1 272 ? 17.991 2.343 -25.712 1.00 91.88 272 GLY A C 1
ATOM 1996 O O . GLY A 1 272 ? 18.280 3.147 -24.827 1.00 91.88 272 GLY A O 1
ATOM 1997 N N . LEU A 1 273 ? 18.845 1.953 -26.668 1.00 85.69 273 LEU A N 1
ATOM 1998 C CA . LEU A 1 273 ? 20.181 2.536 -26.889 1.00 85.69 273 LEU A CA 1
ATOM 1999 C C . LEU A 1 273 ? 20.124 3.926 -27.536 1.00 85.69 273 LEU A C 1
ATOM 2001 O O . LEU A 1 273 ? 19.207 4.160 -28.359 1.00 85.69 273 LEU A O 1
#

Sequence (273 aa):
MRHMRYSPALRTSAALVLSGIALVGCGELNRLEDYFATTAAEVLFLGISDPETLSALEELGVTEGPMGIRAAATAFLAQATSLESVAANLVDDADRVLVHNGSQGVNLDSQGNGLYFITSQDDPVLDYVPGTTYTFQAVKEGRSHTVSMLAPGVPALSGIPGGSDTHPPGQSLTVYLGGQFDNAIVLVLDGDGNITHDNRPSTASEYVDWIQDESMQSSVTIPGEAFPEAGSLYIIGIAGIREALDSSYENLNPLVSKLAMGSVAVQGVLTGL